Protein AF-A0A6A6YT45-F1 (afdb_monomer)

Solvent-accessible surface area (backbone atoms only — not comparable to full-atom values): 15284 Å² total; per-residue (Å²): 121,72,73,60,53,55,53,49,55,50,45,44,62,63,71,68,43,75,45,81,64,71,63,71,83,41,41,37,43,45,75,46,81,49,96,76,31,24,40,37,32,46,43,57,70,92,58,84,82,77,70,70,53,77,42,84,38,52,68,82,46,31,39,21,36,41,54,77,33,67,92,54,78,64,43,31,21,47,40,43,42,92,48,69,60,51,101,56,33,54,33,16,48,64,24,21,51,47,23,48,54,50,26,56,77,64,72,46,80,64,63,76,51,94,76,15,75,96,41,84,27,42,48,58,23,12,32,16,62,42,21,45,50,31,50,46,40,76,75,52,43,79,45,77,71,41,67,45,85,60,63,67,58,53,49,50,43,55,51,52,55,51,51,58,69,73,55,88,71,60,75,69,59,52,57,51,51,54,48,51,48,52,52,48,52,51,51,50,54,52,47,52,49,42,27,56,46,50,78,64,48,62,96,73,59,67,41,61,40,45,34,41,31,34,44,71,94,48,76,86,52,70,66,58,54,52,48,48,54,42,48,20,66,74,71,67,36,50,70,43,82,42,82,29,47,64,75,76,79,75,79,74,79,77,74,80,79,84,83,79,82,83,86,91,84,134

Secondary structure (DSSP, 8-state):
-HHHHHHHHHHIIIIISPP----GGGEEEEEEEETTEEEEEEEETTSS-----EEEEETT--EEEEE--TTSPPEEEESSSSPPPBTTBPPHHHHHHHHHHHHHHTT--PPP-GGGTTSTTHHHHTSHHHHHHHHHHHHHS--GGGGS--HHHHHHHHHHHHHHHH----HHHHHHHHHHHHHHHHHHHHHHHHHHHHHT--S----EEEEEEE-SSSPPPHHHHHHHHHHHHHHT-EEEEEE-BPPPPP----PPP---------

InterPro domains:
  IPR057517 Single-strand DNA deaminase toxin A-like, C-terminal [PF24120] (76-133)

Foldseek 3Di:
DVVVVVVVVVCCVQPVPQAPPLPCVQWFWDWDDDPQWTWTWTAGPDDDGDDTDTDTHGLQKKKKWKDRHPPDDIAMEIADAPDDDDDRYHHLPVLLVLLVVLCVVLVADADFDPVCPPHTNSRVSRRRLSSVVSVCCVPQFCPPQLQDQPVVLVVQLVVLVVVLVVPPDDPVVNVVSVVSNVVSVVVRVVSVVSNVCVVVPDPCRQLEIEMEMARNVDDDDVSSVVSVVSCCVNRVHHYHYHYRHDDDPDPPPPDDDDPDDDDDDD

Structure (mmCIF, N/CA/C/O backbone):
data_AF-A0A6A6YT45-F1
#
_entry.id   AF-A0A6A6YT45-F1
#
loop_
_atom_site.group_PDB
_atom_site.id
_atom_site.type_symbol
_atom_site.label_atom_id
_atom_site.label_alt_id
_atom_site.label_comp_id
_atom_site.label_asym_id
_atom_site.label_entity_id
_atom_site.label_seq_id
_atom_site.pdbx_PDB_ins_code
_atom_site.Cartn_x
_atom_site.Cartn_y
_atom_site.Cartn_z
_atom_site.occupancy
_atom_site.B_iso_or_equiv
_atom_site.auth_seq_id
_atom_site.auth_comp_id
_atom_site.auth_asym_id
_atom_site.auth_atom_id
_atom_site.pdbx_PDB_model_num
ATOM 1 N N . MET A 1 1 ? -31.295 27.210 -13.083 1.00 41.19 1 MET A N 1
ATOM 2 C CA . MET A 1 1 ? -31.409 25.741 -13.242 1.00 41.19 1 MET A CA 1
ATOM 3 C C . MET A 1 1 ? -30.474 25.174 -14.320 1.00 41.19 1 MET A C 1
ATOM 5 O O . MET A 1 1 ? -29.974 24.079 -14.125 1.00 41.19 1 MET A O 1
ATOM 9 N N . GLU A 1 2 ? -30.141 25.905 -15.395 1.00 33.66 2 GLU A N 1
ATOM 10 C CA . GLU A 1 2 ? -29.207 25.434 -16.450 1.00 33.66 2 GLU A CA 1
ATOM 11 C C . GLU A 1 2 ? -27.715 25.346 -16.057 1.00 33.66 2 GLU A C 1
ATOM 13 O O . GLU A 1 2 ? -26.978 24.549 -16.633 1.00 33.66 2 GLU A O 1
ATOM 18 N N . LEU A 1 3 ? -27.248 26.116 -15.065 1.00 32.16 3 LEU A N 1
ATOM 19 C CA . LEU A 1 3 ? -25.842 26.085 -14.616 1.00 32.16 3 LEU A CA 1
ATOM 20 C C . LEU A 1 3 ? -25.462 24.793 -13.864 1.00 32.16 3 LEU A C 1
ATOM 22 O O . LEU A 1 3 ? -24.305 24.386 -13.903 1.00 32.16 3 LEU A O 1
ATOM 26 N N . ALA A 1 4 ? -26.426 24.117 -13.232 1.00 36.91 4 ALA A N 1
ATOM 27 C CA . ALA A 1 4 ? -26.191 22.844 -12.543 1.00 36.91 4 ALA A CA 1
ATOM 28 C C . ALA A 1 4 ? -26.028 21.670 -13.529 1.00 36.91 4 ALA A C 1
ATOM 30 O O . ALA A 1 4 ? -25.203 20.786 -13.313 1.00 36.91 4 ALA A O 1
ATOM 31 N N . LEU A 1 5 ? -26.751 21.703 -14.655 1.00 38.38 5 LEU A N 1
ATOM 32 C CA . LEU A 1 5 ? -26.730 20.644 -15.671 1.00 38.38 5 LEU A CA 1
ATOM 33 C C . LEU A 1 5 ? -25.445 20.648 -16.517 1.00 38.38 5 LEU A C 1
ATOM 35 O O . LEU A 1 5 ? -24.985 19.582 -16.924 1.00 38.38 5 LEU A O 1
ATOM 39 N N . ARG A 1 6 ? -24.820 21.817 -16.740 1.00 42.53 6 ARG A N 1
ATOM 40 C CA . ARG A 1 6 ? -23.493 21.895 -17.387 1.00 42.53 6 ARG A CA 1
ATOM 41 C C . ARG A 1 6 ? -22.401 21.249 -16.530 1.00 42.53 6 ARG A C 1
ATOM 43 O O . ARG A 1 6 ? -21.596 20.493 -17.061 1.00 42.53 6 ARG A O 1
ATOM 50 N N . ASN A 1 7 ? -22.440 21.458 -15.212 1.00 51.28 7 ASN A N 1
ATOM 51 C CA . ASN A 1 7 ? -21.508 20.819 -14.280 1.00 51.28 7 ASN A CA 1
ATOM 52 C C . ASN A 1 7 ? -21.720 19.307 -14.175 1.00 51.28 7 ASN A C 1
ATOM 54 O O . ASN A 1 7 ? -20.743 18.575 -14.063 1.00 51.28 7 ASN A O 1
ATOM 58 N N . GLU A 1 8 ? -22.960 18.817 -14.236 1.00 46.22 8 GLU A N 1
ATOM 59 C CA . GLU A 1 8 ? -23.215 17.375 -14.189 1.00 46.22 8 GLU A CA 1
ATOM 60 C C . GLU A 1 8 ? -22.775 16.679 -15.485 1.00 46.22 8 GLU A C 1
ATOM 62 O O . GLU A 1 8 ? -22.127 15.638 -15.430 1.00 46.22 8 GLU A O 1
ATOM 67 N N . ALA A 1 9 ? -23.042 17.265 -16.657 1.00 53.00 9 ALA A N 1
ATOM 68 C CA . ALA A 1 9 ? -22.580 16.716 -17.931 1.00 53.00 9 ALA A CA 1
ATOM 69 C C . ALA A 1 9 ? -21.043 16.680 -18.022 1.00 53.00 9 ALA A C 1
ATOM 71 O O . ALA A 1 9 ? -20.483 15.657 -18.424 1.00 53.00 9 ALA A O 1
ATOM 72 N N . ASP A 1 10 ? -20.356 17.741 -17.586 1.00 50.78 10 ASP A N 1
ATOM 73 C CA . ASP A 1 10 ? -18.890 17.780 -17.534 1.00 50.78 10 ASP A CA 1
ATOM 74 C C . ASP A 1 10 ? -18.317 16.862 -16.445 1.00 50.78 10 ASP A C 1
ATOM 76 O O . ASP A 1 10 ? -17.305 16.197 -16.680 1.00 50.78 10 ASP A O 1
ATOM 80 N N . TYR A 1 11 ? -18.981 16.726 -15.292 1.00 45.81 11 TYR A N 1
ATOM 81 C CA . TYR A 1 11 ? -18.613 15.758 -14.255 1.00 45.81 11 TYR A CA 1
ATOM 82 C C . TYR A 1 11 ? -18.722 14.321 -14.776 1.00 45.81 11 TYR A C 1
ATOM 84 O O . TYR A 1 11 ? -17.769 13.548 -14.676 1.00 45.81 11 TYR A O 1
ATOM 92 N N . ARG A 1 12 ? -19.842 13.969 -15.420 1.00 49.19 12 ARG A N 1
ATOM 93 C CA . ARG A 1 12 ? -20.028 12.650 -16.040 1.00 49.19 12 ARG A CA 1
ATOM 94 C C . ARG A 1 12 ? -18.979 12.398 -17.126 1.00 49.19 12 ARG A C 1
ATOM 96 O O . ARG A 1 12 ? -18.379 11.329 -17.164 1.00 49.19 12 ARG A O 1
ATOM 103 N N . LYS A 1 13 ? -18.682 13.393 -17.961 1.00 52.53 13 LYS A N 1
ATOM 104 C CA . LYS A 1 13 ? -17.694 13.285 -19.045 1.00 52.53 13 LYS A CA 1
ATOM 105 C C . LYS A 1 13 ? -16.239 13.222 -18.552 1.00 52.53 13 LYS A C 1
ATOM 107 O O . LYS A 1 13 ? -15.394 12.642 -19.231 1.00 52.53 13 LYS A O 1
ATOM 112 N N . THR A 1 14 ? -15.936 13.775 -17.381 1.00 47.69 14 THR A N 1
ATOM 113 C CA . THR A 1 14 ? -14.568 13.805 -16.830 1.00 47.69 14 THR A CA 1
ATOM 114 C C . THR A 1 14 ? -14.292 12.647 -15.868 1.00 47.69 14 THR A C 1
ATOM 116 O O . THR A 1 14 ? -13.171 12.148 -15.834 1.00 47.69 14 THR A O 1
ATOM 119 N N . PHE A 1 15 ? -15.301 12.196 -15.114 1.00 40.59 15 PHE A N 1
ATOM 120 C CA . PHE A 1 15 ? -15.132 11.228 -14.022 1.00 40.59 15 PHE A CA 1
ATOM 121 C C . PHE A 1 15 ? -15.893 9.905 -14.206 1.00 40.59 15 PHE A C 1
ATOM 123 O O . PHE A 1 15 ? -15.521 8.927 -13.562 1.00 40.59 15 PHE A O 1
ATOM 130 N N . LEU A 1 16 ? -16.926 9.834 -15.064 1.00 43.78 16 LEU A N 1
ATOM 131 C CA . LEU A 1 16 ? -17.614 8.565 -15.378 1.00 43.78 16 LEU A CA 1
ATOM 132 C C . LEU A 1 16 ? -17.124 7.916 -16.671 1.00 43.78 16 LEU A C 1
ATOM 134 O O . LEU A 1 16 ? -17.313 6.716 -16.859 1.00 43.78 16 LEU A O 1
ATOM 138 N N . THR A 1 17 ? -16.479 8.672 -17.559 1.00 39.09 17 THR A N 1
ATOM 139 C CA . THR A 1 17 ? -15.702 8.074 -18.644 1.00 39.09 17 THR A CA 1
ATOM 140 C C . THR A 1 17 ? -14.394 7.574 -18.044 1.00 39.09 17 THR A C 1
ATOM 142 O O . THR A 1 17 ? -13.640 8.399 -17.519 1.00 39.09 17 THR A O 1
ATOM 145 N N . PRO A 1 18 ? -14.091 6.261 -18.098 1.00 42.47 18 PRO A N 1
ATOM 146 C CA . PRO A 1 18 ? -12.798 5.766 -17.659 1.00 42.47 18 PRO A CA 1
ATOM 147 C C . PRO A 1 18 ? -11.722 6.599 -18.355 1.00 42.47 18 PRO A C 1
ATOM 149 O O . PRO A 1 18 ? -11.832 6.806 -19.576 1.00 42.47 18 PRO A O 1
ATOM 152 N N . PRO A 1 19 ? -10.704 7.101 -17.631 1.00 46.81 19 PRO A N 1
ATOM 153 C CA . PRO A 1 19 ? -9.558 7.708 -18.282 1.00 46.81 19 PRO A CA 1
ATOM 154 C C . PRO A 1 19 ? -9.129 6.762 -19.396 1.00 46.81 19 PRO A C 1
ATOM 156 O O . PRO A 1 19 ? -9.114 5.549 -19.174 1.00 46.81 19 PRO A O 1
ATOM 159 N N . LYS A 1 20 ? -8.819 7.274 -20.595 1.00 50.12 20 LYS A N 1
ATOM 160 C CA . LYS A 1 20 ? -8.157 6.445 -21.610 1.00 50.12 20 LYS A CA 1
ATOM 161 C C . LYS A 1 20 ? -6.867 5.956 -20.965 1.00 50.12 20 LYS A C 1
ATOM 163 O O . LYS A 1 20 ? -5.889 6.702 -20.929 1.00 50.12 20 LYS A O 1
ATOM 168 N N . GLU A 1 21 ? -6.918 4.757 -20.383 1.00 52.53 21 GLU A N 1
ATOM 169 C CA . GLU A 1 21 ? -5.811 4.147 -19.671 1.00 52.53 21 GLU A CA 1
ATOM 170 C C . GLU A 1 21 ? -4.683 4.100 -20.691 1.00 52.53 21 GLU A C 1
ATOM 172 O O . GLU A 1 21 ? -4.770 3.448 -21.735 1.00 52.53 21 GLU A O 1
ATOM 177 N N . SER A 1 22 ? -3.648 4.899 -20.451 1.00 57.88 22 SER A N 1
ATOM 178 C CA . SER A 1 22 ? -2.416 4.755 -21.198 1.00 57.88 22 SER A CA 1
ATOM 179 C C . SER A 1 22 ? -1.955 3.331 -20.951 1.00 57.88 22 SER A C 1
ATOM 181 O O . SER A 1 22 ? -1.726 2.986 -19.795 1.00 57.88 22 SER A O 1
ATOM 183 N N . ASP A 1 23 ? -1.868 2.530 -22.014 1.00 69.00 23 ASP A N 1
ATOM 184 C CA . ASP A 1 23 ? -1.457 1.132 -21.928 1.00 69.00 23 ASP A CA 1
ATOM 185 C C . ASP A 1 23 ? -0.180 1.025 -21.072 1.00 69.00 23 ASP A C 1
ATOM 187 O O . ASP A 1 23 ? 0.889 1.467 -21.518 1.00 69.00 23 ASP A O 1
ATOM 191 N N . PRO A 1 24 ? -0.271 0.479 -19.843 1.00 68.56 24 PRO A N 1
ATOM 192 C CA . PRO A 1 24 ? 0.847 0.450 -18.909 1.00 68.56 24 PRO A CA 1
ATOM 193 C C . PRO A 1 24 ? 1.980 -0.446 -19.419 1.00 68.56 24 PRO A C 1
ATOM 195 O O . PRO A 1 24 ? 3.103 -0.386 -18.921 1.00 68.56 24 PRO A O 1
ATOM 198 N N . ARG A 1 25 ? 1.722 -1.248 -20.461 1.00 69.44 25 ARG A N 1
ATOM 199 C CA . ARG A 1 25 ? 2.730 -2.057 -21.145 1.00 69.44 25 ARG A CA 1
ATOM 200 C C . ARG A 1 25 ? 3.668 -1.240 -22.023 1.00 69.44 25 ARG A C 1
ATOM 202 O O . ARG A 1 25 ? 4.774 -1.696 -22.281 1.00 69.44 25 ARG A O 1
ATOM 209 N N . LYS A 1 26 ? 3.265 -0.033 -22.423 1.00 71.69 26 LYS A N 1
ATOM 210 C CA . LYS A 1 26 ? 4.104 0.906 -23.185 1.00 71.69 26 LYS A CA 1
ATOM 211 C C . LYS A 1 26 ? 4.986 1.761 -22.290 1.00 71.69 26 LYS A C 1
ATOM 213 O O . LYS A 1 26 ? 5.673 2.646 -22.792 1.00 71.69 26 LYS A O 1
ATOM 218 N N . LEU A 1 27 ? 4.923 1.560 -20.976 1.00 72.94 27 LEU A N 1
ATOM 219 C CA . LEU A 1 27 ? 5.716 2.310 -20.025 1.00 72.94 27 LEU A CA 1
ATOM 220 C C . LEU A 1 27 ? 6.977 1.533 -19.676 1.00 72.94 27 LEU A C 1
ATOM 222 O O . LEU A 1 27 ? 6.927 0.338 -19.398 1.00 72.94 27 LEU A O 1
ATOM 226 N N . SER A 1 28 ? 8.115 2.218 -19.692 1.00 70.00 28 SER A N 1
ATOM 227 C CA . SER A 1 28 ? 9.393 1.622 -19.314 1.00 70.00 28 SER A CA 1
ATOM 228 C C . SER A 1 28 ? 10.133 2.495 -18.319 1.00 70.00 28 SER A C 1
ATOM 230 O O . SER A 1 28 ? 10.074 3.727 -18.398 1.00 70.00 28 SER A O 1
ATOM 232 N N . PHE A 1 29 ? 10.832 1.835 -17.396 1.00 73.56 29 PHE A N 1
ATOM 233 C CA . PHE A 1 29 ? 11.763 2.491 -16.498 1.00 73.56 29 PHE A CA 1
ATOM 234 C C . PHE A 1 29 ? 13.133 2.581 -17.150 1.00 73.56 29 PHE A C 1
ATOM 236 O O . PHE A 1 29 ? 13.775 1.567 -17.438 1.00 73.56 29 PHE A O 1
ATOM 243 N N . GLN A 1 30 ? 13.598 3.810 -17.340 1.00 72.50 30 GLN A N 1
ATOM 244 C CA . GLN A 1 30 ? 14.983 4.068 -17.699 1.00 72.50 30 GLN A CA 1
ATOM 245 C C . GLN A 1 30 ? 15.743 4.441 -16.436 1.00 72.50 30 GLN A C 1
ATOM 247 O O . GLN A 1 30 ? 15.387 5.404 -15.763 1.00 72.50 30 GLN A O 1
ATOM 252 N N . ARG A 1 31 ? 16.759 3.639 -16.108 1.00 71.06 31 ARG A N 1
ATOM 253 C CA . ARG A 1 31 ? 17.680 3.888 -15.002 1.00 71.06 31 ARG A CA 1
ATOM 254 C C . ARG A 1 31 ? 18.952 4.506 -15.570 1.00 71.06 31 ARG A C 1
ATOM 256 O O . ARG A 1 31 ? 19.736 3.800 -16.200 1.00 71.06 31 ARG A O 1
ATOM 263 N N . ALA A 1 32 ? 19.154 5.799 -15.344 1.00 69.62 32 ALA A N 1
ATOM 264 C CA . ALA A 1 32 ? 20.420 6.461 -15.640 1.00 69.62 32 ALA A CA 1
ATOM 265 C C . ALA A 1 32 ? 21.233 6.568 -14.339 1.00 69.62 32 ALA A C 1
ATOM 267 O O . ALA A 1 32 ? 20.750 7.180 -13.380 1.00 69.62 32 ALA A O 1
ATOM 268 N N . PRO A 1 33 ? 22.420 5.940 -14.249 1.00 64.19 33 PRO A N 1
ATOM 269 C CA . PRO A 1 33 ? 23.283 6.119 -13.093 1.00 64.19 33 PRO A CA 1
ATOM 270 C C . PRO A 1 33 ? 23.812 7.556 -13.082 1.00 64.19 33 PRO A C 1
ATOM 272 O O . PRO A 1 33 ? 24.446 7.987 -14.041 1.00 64.19 33 PRO A O 1
ATOM 275 N N . VAL A 1 34 ? 23.576 8.274 -11.988 1.00 62.78 34 VAL A N 1
ATOM 276 C CA . VAL A 1 34 ? 24.159 9.594 -11.726 1.00 62.78 34 VAL A CA 1
ATOM 277 C C . VAL A 1 34 ? 24.868 9.487 -10.386 1.00 62.78 34 VAL A C 1
ATOM 279 O O . VAL A 1 34 ? 24.214 9.388 -9.350 1.00 62.78 34 VAL A O 1
ATOM 282 N N . GLU A 1 35 ? 26.200 9.412 -10.410 1.00 68.56 35 GLU A N 1
ATOM 283 C CA . GLU A 1 35 ? 27.030 9.237 -9.209 1.00 68.56 35 GLU A CA 1
ATOM 284 C C . GLU A 1 35 ? 26.532 8.080 -8.309 1.00 68.56 35 GLU A C 1
ATOM 286 O O . GLU A 1 35 ? 26.663 6.908 -8.678 1.00 68.56 35 GLU A O 1
ATOM 291 N N . SER A 1 36 ? 25.921 8.403 -7.160 1.00 57.91 36 SER A N 1
ATOM 292 C CA . SER A 1 36 ? 25.376 7.505 -6.130 1.00 57.91 36 SER A CA 1
ATOM 293 C C . SER A 1 36 ? 23.868 7.226 -6.258 1.00 57.91 36 SER A C 1
ATOM 295 O O . SER A 1 36 ? 23.343 6.318 -5.604 1.00 57.91 36 SER A O 1
ATOM 297 N N . THR A 1 37 ? 23.166 7.955 -7.128 1.00 60.94 37 THR A N 1
ATOM 298 C CA . THR A 1 37 ? 21.719 7.842 -7.337 1.00 60.94 37 THR A CA 1
ATOM 299 C C . THR A 1 37 ? 21.388 7.289 -8.724 1.00 60.94 37 THR A C 1
ATOM 301 O O . THR A 1 37 ? 22.233 7.121 -9.605 1.00 60.94 37 THR A O 1
ATOM 304 N N . THR A 1 38 ? 20.141 6.885 -8.900 1.00 61.59 38 THR A N 1
ATOM 305 C CA . THR A 1 38 ? 19.565 6.447 -10.162 1.00 61.59 38 THR A CA 1
ATOM 306 C C . THR A 1 38 ? 18.390 7.346 -10.463 1.00 61.59 38 THR A C 1
ATOM 308 O O . THR A 1 38 ? 17.432 7.377 -9.691 1.00 61.59 38 THR A O 1
ATOM 311 N N . THR A 1 39 ? 18.467 8.037 -11.597 1.00 62.44 39 THR A N 1
ATOM 312 C CA . THR A 1 39 ? 17.318 8.708 -12.191 1.00 62.44 39 THR A CA 1
ATOM 313 C C . THR A 1 39 ? 16.427 7.653 -12.815 1.00 62.44 39 THR A C 1
ATOM 315 O O . THR A 1 39 ? 16.867 6.909 -13.692 1.00 62.44 39 THR A O 1
ATOM 318 N N . ILE A 1 40 ? 15.187 7.583 -12.343 1.00 62.44 40 ILE A N 1
ATOM 319 C CA . ILE A 1 40 ? 14.163 6.700 -12.890 1.00 62.44 40 ILE A CA 1
ATOM 320 C C . ILE A 1 40 ? 13.185 7.550 -13.687 1.00 62.44 40 ILE A C 1
ATOM 322 O O . ILE A 1 40 ? 12.451 8.328 -13.088 1.00 62.44 40 ILE A O 1
ATOM 326 N N . ALA A 1 41 ? 13.183 7.395 -15.011 1.00 61.25 41 ALA A N 1
ATOM 327 C CA . ALA A 1 41 ? 12.213 8.036 -15.892 1.00 61.25 41 ALA A CA 1
ATOM 328 C C . ALA A 1 41 ? 11.147 7.029 -16.332 1.00 61.25 41 ALA A C 1
ATOM 330 O O . ALA A 1 41 ? 11.482 5.963 -16.856 1.00 61.25 41 ALA A O 1
ATOM 331 N N . LEU A 1 42 ? 9.874 7.381 -16.145 1.00 65.19 42 LEU A N 1
ATOM 332 C CA . LEU A 1 42 ? 8.748 6.662 -16.738 1.00 65.19 42 LEU A CA 1
ATOM 333 C C . LEU A 1 42 ? 8.471 7.246 -18.127 1.00 65.19 42 LEU A C 1
ATOM 335 O O . LEU A 1 42 ? 8.099 8.411 -18.246 1.00 65.19 42 LEU A O 1
ATOM 339 N N . THR A 1 43 ? 8.685 6.455 -19.179 1.00 60.78 43 THR A N 1
ATOM 340 C CA . THR A 1 43 ? 8.523 6.907 -20.574 1.00 60.78 43 THR A CA 1
ATOM 341 C C . THR A 1 43 ? 7.499 6.061 -21.309 1.00 60.78 43 THR A C 1
ATOM 343 O O . THR A 1 43 ? 7.482 4.844 -21.137 1.00 60.78 43 THR A O 1
ATOM 346 N N . ARG A 1 44 ? 6.662 6.697 -22.138 1.00 62.91 44 ARG A N 1
ATOM 347 C CA . ARG A 1 44 ? 5.728 6.015 -23.040 1.00 62.91 44 ARG A CA 1
ATOM 348 C C . ARG A 1 44 ? 6.405 5.731 -24.378 1.00 62.91 44 ARG A C 1
ATOM 350 O O . ARG A 1 44 ? 6.865 6.654 -25.043 1.00 62.91 44 ARG A O 1
ATOM 357 N N . GLU A 1 45 ? 6.427 4.471 -24.794 1.00 55.53 45 GLU A N 1
ATOM 358 C CA . GLU A 1 45 ? 6.928 4.072 -26.108 1.00 55.53 45 GLU A CA 1
ATOM 359 C C . GLU A 1 45 ? 5.994 4.568 -27.227 1.00 55.53 45 GLU A C 1
ATOM 361 O O . GLU A 1 45 ? 4.777 4.359 -27.186 1.00 55.53 45 GLU A O 1
ATOM 366 N N . GLY A 1 46 ? 6.571 5.227 -28.239 1.00 50.50 46 GLY A N 1
ATOM 367 C CA . GLY A 1 46 ? 5.902 5.473 -29.522 1.00 50.50 46 GLY A CA 1
ATOM 368 C C . GLY A 1 46 ? 5.104 6.775 -29.693 1.00 50.50 46 GLY A C 1
ATOM 369 O O . GLY A 1 46 ? 4.203 6.803 -30.523 1.00 50.50 46 GLY A O 1
ATOM 370 N N . ALA A 1 47 ? 5.406 7.856 -28.971 1.00 39.78 47 ALA A N 1
ATOM 371 C CA . ALA A 1 47 ? 5.051 9.234 -29.352 1.00 39.78 47 ALA A CA 1
ATOM 372 C C . ALA A 1 47 ? 5.919 10.215 -28.547 1.00 39.78 47 ALA A C 1
ATOM 374 O O . ALA A 1 47 ? 6.372 9.853 -27.463 1.00 39.78 47 ALA A O 1
ATOM 375 N N . ARG A 1 48 ? 6.155 11.434 -29.064 1.00 44.00 48 ARG A N 1
ATOM 376 C CA . ARG A 1 48 ? 6.906 12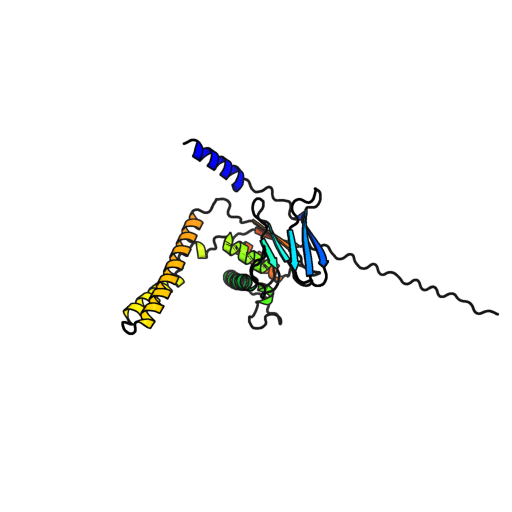.520 -28.391 1.00 44.00 48 ARG A CA 1
ATOM 377 C C . ARG A 1 48 ? 6.645 12.502 -26.882 1.00 44.00 48 ARG A C 1
ATOM 379 O O . ARG A 1 48 ? 5.488 12.565 -26.480 1.00 44.00 48 ARG A O 1
ATOM 386 N N . CYS A 1 49 ? 7.719 12.358 -26.104 1.00 41.25 49 CYS A N 1
ATOM 387 C CA . CYS A 1 49 ? 7.737 12.120 -24.660 1.00 41.25 49 CYS A CA 1
ATOM 388 C C . CYS A 1 49 ? 6.689 12.975 -23.918 1.00 41.25 49 CYS A C 1
ATOM 390 O O . CYS A 1 49 ? 6.919 14.141 -23.608 1.00 41.25 49 CYS A O 1
ATOM 392 N N . LEU A 1 50 ? 5.506 12.411 -23.672 1.00 44.00 50 LEU A N 1
ATOM 393 C CA . LEU A 1 50 ? 4.439 13.068 -22.925 1.00 44.00 50 LEU A CA 1
ATOM 394 C C . LEU A 1 50 ? 4.630 12.696 -21.455 1.00 44.00 50 LEU A C 1
ATOM 396 O O . LEU A 1 50 ? 4.235 11.613 -21.035 1.00 44.00 50 LEU A O 1
ATOM 400 N N . LYS A 1 51 ? 5.261 13.615 -20.716 1.00 53.91 51 LYS A N 1
ATOM 401 C CA . LYS A 1 51 ? 5.480 13.611 -19.260 1.00 53.91 51 LYS A CA 1
ATOM 402 C C . LYS A 1 51 ? 6.414 12.492 -18.763 1.00 53.91 51 LYS A C 1
ATOM 404 O O . LYS A 1 51 ? 5.986 11.391 -18.434 1.00 53.91 51 LYS A O 1
ATOM 409 N N . SER A 1 52 ? 7.708 12.802 -18.662 1.00 61.69 52 SER A N 1
ATOM 410 C CA . SER A 1 52 ? 8.657 12.009 -17.874 1.00 61.69 52 SER A CA 1
ATOM 411 C C . SER A 1 52 ? 8.579 12.435 -16.410 1.00 61.69 52 SER A C 1
ATOM 413 O O . SER A 1 52 ? 8.765 13.613 -16.110 1.00 61.69 52 SER A O 1
ATOM 415 N N . VAL A 1 53 ? 8.335 11.488 -15.506 1.00 67.00 53 VAL A N 1
ATOM 416 C CA . VAL A 1 53 ? 8.529 11.712 -14.066 1.00 67.00 53 VAL A CA 1
ATOM 417 C C . VAL A 1 53 ? 9.886 11.144 -13.689 1.00 67.00 53 VAL A C 1
ATOM 419 O O . VAL A 1 53 ? 10.163 9.990 -14.018 1.00 67.00 53 VAL A O 1
ATOM 422 N N . THR A 1 54 ? 10.713 11.966 -13.048 1.00 70.06 54 THR A N 1
ATOM 423 C CA . THR A 1 54 ? 12.084 11.636 -12.663 1.00 70.06 54 THR A CA 1
ATOM 424 C C . THR A 1 54 ? 12.171 11.496 -11.154 1.00 70.06 54 THR A C 1
ATOM 426 O O . THR A 1 54 ? 11.779 12.401 -10.426 1.00 70.06 54 THR A O 1
ATOM 429 N N . PHE A 1 55 ? 12.740 10.387 -10.697 1.00 74.00 55 PHE A N 1
ATOM 430 C CA . PHE A 1 55 ? 13.004 10.143 -9.281 1.00 74.00 55 PHE A CA 1
ATOM 431 C C . PHE A 1 55 ? 14.491 9.933 -9.047 1.00 74.00 55 PHE A C 1
ATOM 433 O O . PHE A 1 55 ? 15.115 9.209 -9.822 1.00 74.00 55 PHE A O 1
ATOM 440 N N . GLN A 1 56 ? 15.039 10.505 -7.976 1.00 74.50 56 GLN A N 1
ATOM 441 C CA . GLN A 1 56 ? 16.399 10.221 -7.519 1.00 74.50 56 GLN A CA 1
ATOM 442 C C . GLN A 1 56 ? 16.351 9.228 -6.359 1.00 74.50 56 GLN A C 1
ATOM 444 O O . GLN A 1 56 ? 15.851 9.531 -5.280 1.00 74.50 56 GLN A O 1
ATOM 449 N N . VAL A 1 57 ? 16.866 8.019 -6.580 1.00 77.25 57 VAL A N 1
ATOM 450 C CA . VAL A 1 57 ? 16.917 6.962 -5.555 1.00 77.25 57 VAL A CA 1
ATOM 451 C C . VAL A 1 57 ? 18.276 6.280 -5.532 1.00 77.25 57 VAL A C 1
ATOM 453 O O . VAL A 1 57 ? 18.999 6.314 -6.523 1.00 77.25 57 VAL A O 1
ATOM 456 N N . SER A 1 58 ? 18.649 5.626 -4.430 1.00 78.38 58 SER A N 1
ATOM 457 C CA . SER A 1 58 ? 19.867 4.806 -4.427 1.00 78.38 58 SER A CA 1
ATOM 458 C C . SER A 1 58 ? 19.747 3.642 -5.419 1.00 78.38 58 SER A C 1
ATOM 460 O O . SER A 1 58 ? 18.655 3.141 -5.692 1.00 78.38 58 SER A O 1
ATOM 462 N N . ARG A 1 59 ? 20.883 3.195 -5.969 1.00 72.62 59 ARG A N 1
ATOM 463 C CA . ARG A 1 59 ? 20.931 2.200 -7.062 1.00 72.62 59 ARG A CA 1
ATOM 464 C C . ARG A 1 59 ? 20.212 0.885 -6.748 1.00 72.62 59 ARG A C 1
ATOM 466 O O . ARG A 1 59 ? 19.645 0.269 -7.647 1.00 72.62 59 ARG A O 1
ATOM 473 N N . GLU A 1 60 ? 20.222 0.478 -5.486 1.00 79.44 60 GLU A N 1
ATOM 474 C CA . GLU A 1 60 ? 19.669 -0.797 -5.022 1.00 79.44 60 GLU A CA 1
ATOM 475 C C . GLU A 1 60 ? 18.177 -0.730 -4.692 1.00 79.44 60 GLU A C 1
ATOM 477 O O . GLU A 1 60 ? 17.535 -1.769 -4.548 1.00 79.44 60 GLU A O 1
ATOM 482 N N . LYS A 1 61 ? 17.606 0.476 -4.586 1.00 84.19 61 LYS A N 1
ATOM 483 C CA . LYS A 1 61 ? 16.194 0.626 -4.248 1.00 84.19 61 LYS A CA 1
ATOM 484 C C . LYS A 1 61 ? 15.302 0.264 -5.427 1.00 84.19 61 LYS A C 1
ATOM 486 O O . LYS A 1 61 ? 15.563 0.622 -6.584 1.00 84.19 61 LYS A O 1
ATOM 491 N N . ALA A 1 62 ? 14.213 -0.422 -5.108 1.00 88.12 62 ALA A N 1
ATOM 492 C CA . ALA A 1 62 ? 13.080 -0.549 -6.001 1.00 88.12 62 ALA A CA 1
ATOM 493 C C . ALA A 1 62 ? 12.225 0.718 -5.911 1.00 88.12 62 ALA A C 1
ATOM 495 O O . ALA A 1 62 ? 12.081 1.308 -4.837 1.00 88.12 62 ALA A O 1
ATOM 496 N N . VAL A 1 63 ? 11.663 1.128 -7.044 1.00 88.88 63 VAL A N 1
ATOM 497 C CA . VAL A 1 63 ? 10.671 2.206 -7.118 1.00 88.88 63 VAL A CA 1
ATOM 498 C C . VAL A 1 63 ? 9.445 1.670 -7.812 1.00 88.88 63 VAL A C 1
ATOM 500 O O . VAL A 1 63 ? 9.554 0.946 -8.800 1.00 88.88 63 VAL A O 1
ATOM 503 N N . THR A 1 64 ? 8.284 2.027 -7.293 1.00 90.31 64 THR A N 1
ATOM 504 C CA . THR A 1 64 ? 7.002 1.650 -7.873 1.00 90.31 64 THR A CA 1
ATOM 505 C C . THR A 1 64 ? 6.160 2.880 -8.107 1.00 90.31 64 THR A C 1
ATOM 507 O O . THR A 1 64 ? 6.303 3.874 -7.399 1.00 90.31 64 THR A O 1
ATOM 510 N N . ILE A 1 65 ? 5.317 2.822 -9.133 1.00 89.19 65 ILE A N 1
ATOM 511 C CA . ILE A 1 65 ? 4.431 3.916 -9.514 1.00 89.19 65 ILE A CA 1
ATOM 512 C C . ILE A 1 65 ? 3.026 3.370 -9.696 1.00 89.19 65 ILE A C 1
ATOM 514 O O . ILE A 1 65 ? 2.813 2.416 -10.443 1.00 89.19 65 ILE A O 1
ATOM 518 N N . LEU A 1 66 ? 2.070 4.020 -9.049 1.00 87.56 66 LEU A N 1
ATOM 519 C CA . LEU A 1 66 ? 0.652 3.755 -9.168 1.00 87.56 66 LEU A CA 1
ATOM 520 C C . LEU A 1 66 ? 0.076 4.687 -10.226 1.00 87.56 66 LEU A C 1
ATOM 522 O O . LEU A 1 66 ? 0.087 5.914 -10.073 1.00 87.56 66 LEU A O 1
ATOM 526 N N . LEU A 1 67 ? -0.470 4.090 -11.281 1.00 77.94 67 LEU A N 1
ATOM 527 C CA . LEU A 1 67 ? -1.190 4.815 -12.316 1.00 77.94 67 LEU A CA 1
ATOM 528 C C . LEU A 1 67 ? -2.685 4.754 -12.038 1.00 77.94 67 LEU A C 1
ATOM 530 O O . LEU A 1 67 ? -3.267 3.678 -11.933 1.00 77.94 67 LEU A O 1
ATOM 534 N N . ARG A 1 68 ? -3.302 5.931 -11.940 1.00 71.50 68 ARG A N 1
ATOM 535 C CA . ARG A 1 68 ? -4.742 6.093 -11.677 1.00 71.50 68 ARG A CA 1
ATOM 536 C C . ARG A 1 68 ? -5.510 6.634 -12.888 1.00 71.50 68 ARG A C 1
ATOM 538 O O . ARG A 1 68 ? -6.684 6.963 -12.771 1.00 71.50 68 ARG A O 1
ATOM 545 N N . GLY A 1 69 ? -4.835 6.748 -14.035 1.00 64.25 69 GLY A N 1
ATOM 546 C CA . GLY A 1 69 ? -5.339 7.452 -15.214 1.00 64.25 69 GLY A CA 1
ATOM 547 C C . GLY A 1 69 ? -5.330 8.979 -15.047 1.00 64.25 69 GLY A C 1
ATOM 548 O O . GLY A 1 69 ? -5.210 9.505 -13.941 1.00 64.25 69 GLY A O 1
ATOM 549 N N . GLY A 1 70 ? -5.421 9.712 -16.161 1.00 55.62 70 GLY A N 1
ATOM 550 C CA . GLY A 1 70 ? -5.565 11.173 -16.119 1.00 55.62 70 GLY A CA 1
ATOM 551 C C . GLY A 1 70 ? -6.923 11.578 -15.526 1.00 55.62 70 GLY A C 1
ATOM 552 O O . GLY A 1 70 ? -7.894 10.861 -15.758 1.00 55.62 70 GLY A O 1
ATOM 553 N N . PRO A 1 71 ? -7.025 12.695 -14.779 1.00 59.72 71 PRO A N 1
ATOM 554 C CA . PRO A 1 71 ? -6.023 13.748 -14.556 1.00 59.72 71 PRO A CA 1
ATOM 555 C C . PRO A 1 71 ? -5.137 13.541 -13.310 1.00 59.72 71 PRO A C 1
ATOM 557 O O . PRO A 1 71 ? -4.455 14.470 -12.884 1.00 59.72 71 PRO A O 1
ATOM 560 N N . PHE A 1 72 ? -5.154 12.364 -12.684 1.00 67.25 72 PHE A N 1
ATOM 561 C CA . PHE A 1 72 ? -4.474 12.170 -11.406 1.00 67.25 72 PHE A CA 1
ATOM 562 C C . PHE A 1 72 ? -2.958 12.057 -11.573 1.00 67.25 72 PHE A C 1
ATOM 564 O O . PHE A 1 72 ? -2.471 11.266 -12.384 1.00 67.25 72 PHE A O 1
ATOM 571 N N . GLU A 1 73 ? -2.211 12.797 -10.749 1.00 70.88 73 GLU A N 1
ATOM 572 C CA . GLU A 1 73 ? -0.759 12.632 -10.680 1.00 70.88 73 GLU A CA 1
ATOM 573 C C . GLU A 1 73 ? -0.402 11.194 -10.257 1.00 70.88 73 GLU A C 1
ATOM 575 O O . GLU A 1 73 ? -1.093 10.612 -9.397 1.00 70.88 73 GLU A O 1
ATOM 580 N N . PRO A 1 74 ? 0.650 10.604 -10.856 1.00 78.38 74 PRO A N 1
ATOM 581 C CA . PRO A 1 74 ? 1.194 9.333 -10.407 1.00 78.38 74 PRO A CA 1
ATOM 582 C C . PRO A 1 74 ? 1.665 9.432 -8.959 1.00 78.38 74 PRO A C 1
ATOM 584 O O . PRO A 1 74 ? 2.193 10.457 -8.535 1.00 78.38 74 PRO A O 1
ATOM 587 N N . ILE A 1 75 ? 1.503 8.347 -8.211 1.00 86.44 75 ILE A N 1
ATOM 588 C CA . ILE A 1 75 ? 2.019 8.247 -6.842 1.00 86.44 75 ILE A CA 1
ATOM 589 C C . ILE A 1 75 ? 3.130 7.222 -6.845 1.00 86.44 75 ILE A C 1
ATOM 591 O O . ILE A 1 75 ? 2.967 6.150 -7.430 1.00 86.44 75 ILE A O 1
ATOM 595 N N . ALA A 1 76 ? 4.248 7.553 -6.213 1.00 90.56 76 ALA A N 1
ATOM 596 C CA . ALA A 1 76 ? 5.407 6.689 -6.161 1.00 90.56 76 ALA A CA 1
ATOM 597 C C . ALA A 1 76 ? 5.666 6.168 -4.746 1.00 90.56 76 ALA A C 1
ATOM 599 O O . ALA A 1 76 ? 5.384 6.823 -3.743 1.00 90.56 76 ALA A O 1
ATOM 600 N N . ALA A 1 77 ? 6.266 4.987 -4.671 1.00 92.31 77 ALA A N 1
ATOM 601 C CA . ALA A 1 77 ? 6.863 4.455 -3.455 1.00 92.31 77 ALA A CA 1
ATOM 602 C C . ALA A 1 77 ? 8.276 3.959 -3.758 1.00 92.31 77 ALA A C 1
ATOM 604 O O . ALA A 1 77 ? 8.571 3.540 -4.880 1.00 92.31 77 ALA A O 1
ATOM 605 N N . MET A 1 78 ? 9.151 3.990 -2.757 1.00 91.56 78 MET A N 1
ATOM 606 C CA . MET A 1 78 ? 10.484 3.397 -2.840 1.00 91.56 78 MET A CA 1
ATOM 607 C C . MET A 1 78 ? 10.676 2.381 -1.721 1.00 91.56 78 MET A C 1
ATOM 609 O O . MET A 1 78 ? 10.127 2.534 -0.633 1.00 91.56 78 MET A O 1
ATOM 613 N N . SER A 1 79 ? 11.477 1.354 -1.986 1.00 89.69 79 SER A N 1
ATOM 614 C CA . SER A 1 79 ? 11.728 0.294 -1.014 1.00 89.69 79 SER A CA 1
ATOM 615 C C . SER A 1 79 ? 12.504 0.815 0.197 1.00 89.69 79 SER A C 1
ATOM 617 O O . SER A 1 79 ? 13.423 1.637 0.062 1.00 89.69 79 SER A O 1
ATOM 619 N N . GLY A 1 80 ? 12.198 0.250 1.361 1.00 88.62 80 GLY A N 1
ATOM 620 C CA . GLY A 1 80 ? 12.795 0.606 2.644 1.00 88.62 80 GLY A CA 1
ATOM 621 C C . GLY A 1 80 ? 11.872 1.465 3.508 1.00 88.62 80 GLY A C 1
ATOM 622 O O . GLY A 1 80 ? 10.810 1.894 3.075 1.00 88.62 80 GLY A O 1
ATOM 623 N N . ARG A 1 81 ? 12.277 1.676 4.764 1.00 86.06 81 ARG A N 1
ATOM 624 C CA . ARG A 1 81 ? 11.429 2.288 5.806 1.00 86.06 81 ARG A CA 1
ATOM 625 C C . ARG A 1 81 ? 11.858 3.694 6.208 1.00 86.06 81 ARG A C 1
ATOM 627 O O . ARG A 1 81 ? 11.047 4.481 6.659 1.00 86.06 81 ARG A O 1
ATOM 634 N N . SER A 1 82 ? 13.147 3.997 6.095 1.00 83.31 82 SER A N 1
ATOM 635 C CA . SER A 1 82 ? 13.744 5.175 6.737 1.00 83.31 82 SER A CA 1
ATOM 636 C C . SER A 1 82 ? 13.568 6.484 5.963 1.00 83.31 82 SER A C 1
ATOM 638 O O . SER A 1 82 ? 14.180 7.483 6.330 1.00 83.31 82 SER A O 1
ATOM 640 N N . HIS A 1 83 ? 12.799 6.496 4.873 1.00 78.44 83 HIS A N 1
ATOM 641 C CA . HIS A 1 83 ? 12.548 7.705 4.095 1.00 78.44 83 HIS A CA 1
ATOM 642 C C . HIS A 1 83 ? 11.201 8.324 4.475 1.00 78.44 83 HIS A C 1
ATOM 644 O O . HIS A 1 83 ? 10.190 7.634 4.595 1.00 78.44 83 HIS A O 1
ATOM 650 N N . ARG A 1 84 ? 11.201 9.648 4.646 1.00 77.94 84 ARG A N 1
ATOM 651 C CA . ARG A 1 84 ? 9.983 10.442 4.840 1.00 77.94 84 ARG A CA 1
ATOM 652 C C . ARG A 1 84 ? 9.302 10.695 3.496 1.00 77.94 84 ARG A C 1
ATOM 654 O O . ARG A 1 84 ? 9.951 10.619 2.447 1.00 77.94 84 ARG A O 1
ATOM 661 N N . ALA A 1 85 ? 8.013 11.023 3.541 1.00 77.81 85 ALA A N 1
ATOM 662 C CA . ALA A 1 85 ? 7.298 11.498 2.364 1.00 77.81 85 ALA A CA 1
ATOM 663 C C . ALA A 1 85 ? 7.986 12.754 1.802 1.00 77.81 85 ALA A C 1
ATOM 665 O O . ALA A 1 85 ? 8.336 13.659 2.561 1.00 77.81 85 ALA A O 1
ATOM 666 N N . HIS A 1 86 ? 8.213 12.782 0.491 1.00 78.25 86 HIS A N 1
ATOM 667 C CA . HIS A 1 86 ? 8.769 13.933 -0.225 1.00 78.25 86 HIS A CA 1
ATOM 668 C C . HIS A 1 86 ? 8.408 13.849 -1.710 1.00 78.25 86 HIS A C 1
ATOM 670 O O . HIS A 1 86 ? 8.331 12.756 -2.272 1.00 78.25 86 HIS A O 1
ATOM 676 N N . ASP A 1 87 ? 8.191 15.003 -2.340 1.00 71.81 87 ASP A N 1
ATOM 677 C CA . ASP A 1 87 ? 7.775 15.142 -3.738 1.00 71.81 87 ASP A CA 1
ATOM 678 C C . ASP A 1 87 ? 6.538 14.292 -4.084 1.00 71.81 87 ASP A C 1
ATOM 680 O O . ASP A 1 87 ? 5.411 14.639 -3.739 1.00 71.81 87 ASP A O 1
ATOM 684 N N . SER A 1 88 ? 6.748 13.167 -4.772 1.00 74.81 88 SER A N 1
ATOM 685 C CA . SER A 1 88 ? 5.723 12.194 -5.172 1.00 74.81 88 SER A CA 1
ATOM 686 C C . SER A 1 88 ? 5.860 10.847 -4.452 1.00 74.81 88 SER A C 1
ATOM 688 O O . SER A 1 88 ? 5.133 9.908 -4.779 1.00 74.81 88 SER A O 1
ATOM 690 N N . PHE A 1 89 ? 6.801 10.730 -3.509 1.00 85.94 89 PHE A N 1
ATOM 691 C CA . PHE A 1 89 ? 7.029 9.528 -2.719 1.00 85.94 89 PHE A CA 1
ATOM 692 C C . PHE A 1 89 ? 6.223 9.525 -1.430 1.00 85.94 89 PHE A C 1
ATOM 694 O O . PHE A 1 89 ? 6.281 10.459 -0.627 1.00 85.94 89 PHE A O 1
ATOM 701 N N . ILE A 1 90 ? 5.555 8.403 -1.193 1.00 90.06 90 ILE A N 1
ATOM 702 C CA . ILE A 1 90 ? 4.930 8.106 0.091 1.00 90.06 90 ILE A CA 1
ATOM 703 C C . ILE A 1 90 ? 5.985 7.758 1.160 1.00 90.06 90 ILE A C 1
ATOM 705 O O . ILE A 1 90 ? 7.097 7.318 0.849 1.00 90.06 90 ILE A O 1
ATOM 709 N N . SER A 1 91 ? 5.626 7.956 2.431 1.00 91.44 91 SER A N 1
ATOM 710 C CA . SER A 1 91 ? 6.472 7.661 3.598 1.00 91.44 91 SER A CA 1
ATOM 711 C C . SER A 1 91 ? 6.765 6.164 3.760 1.00 91.44 91 SER A C 1
ATOM 713 O O . SER A 1 91 ? 5.854 5.349 3.871 1.00 91.44 91 SER A O 1
ATOM 715 N N . GLY A 1 92 ? 8.040 5.790 3.851 1.00 89.75 92 GLY A N 1
ATOM 716 C CA . GLY A 1 92 ? 8.426 4.393 4.053 1.00 89.75 92 GLY A CA 1
ATOM 717 C C . GLY A 1 92 ? 7.926 3.806 5.355 1.00 89.75 92 GLY A C 1
ATOM 718 O O . GLY A 1 92 ? 7.443 2.677 5.403 1.00 89.75 92 GLY A O 1
ATOM 719 N N . GLU A 1 93 ? 8.071 4.578 6.423 1.00 89.50 93 GLU A N 1
ATOM 720 C CA . GLU A 1 93 ? 7.774 4.148 7.780 1.00 89.50 93 GLU A CA 1
ATOM 721 C C . GLU A 1 93 ? 6.276 3.915 7.969 1.00 89.50 93 GLU A C 1
ATOM 723 O O . GLU A 1 93 ? 5.865 2.819 8.350 1.00 89.50 93 GLU A O 1
ATOM 728 N N . GLU A 1 94 ? 5.478 4.921 7.620 1.00 89.25 94 GLU A N 1
ATOM 729 C CA . GLU A 1 94 ? 4.023 4.907 7.755 1.00 89.25 94 GLU A CA 1
ATOM 730 C C . GLU A 1 94 ? 3.395 3.791 6.916 1.00 89.25 94 GLU A C 1
ATOM 732 O O . GLU A 1 94 ? 2.602 2.992 7.415 1.00 89.25 94 GLU A O 1
ATOM 737 N N . TRP A 1 95 ? 3.788 3.683 5.645 1.00 93.88 95 TRP A N 1
ATOM 738 C CA . TRP A 1 95 ? 3.146 2.744 4.730 1.00 93.88 95 TRP A CA 1
ATOM 739 C C . TRP A 1 95 ? 3.621 1.306 4.914 1.00 93.88 95 TRP A C 1
ATOM 741 O O . TRP A 1 95 ? 2.862 0.380 4.631 1.00 93.88 95 TRP A O 1
ATOM 751 N N . THR A 1 96 ? 4.814 1.096 5.479 1.00 94.44 96 THR A N 1
ATOM 752 C CA . THR A 1 96 ? 5.218 -0.235 5.959 1.00 94.44 96 THR A CA 1
ATOM 753 C C . THR A 1 96 ? 4.342 -0.680 7.129 1.00 94.44 96 THR A C 1
ATOM 755 O O . THR A 1 96 ? 3.939 -1.841 7.186 1.00 94.44 96 THR A O 1
ATOM 758 N N . GLU A 1 97 ? 4.015 0.229 8.053 1.00 88.56 97 GLU A N 1
ATOM 759 C CA . GLU A 1 97 ? 3.134 -0.082 9.181 1.00 88.56 97 GLU A CA 1
ATOM 760 C C . GLU A 1 97 ? 1.734 -0.465 8.708 1.00 88.56 97 GLU A C 1
ATOM 762 O O . GLU A 1 97 ? 1.204 -1.517 9.069 1.00 88.56 97 GLU A O 1
ATOM 767 N N . LYS A 1 98 ? 1.165 0.362 7.829 1.00 88.75 98 LYS A N 1
ATOM 768 C CA . LYS A 1 98 ? -0.145 0.119 7.225 1.00 88.75 98 LYS A CA 1
ATOM 769 C C . LYS A 1 98 ? -0.176 -1.192 6.442 1.00 88.75 98 LYS A C 1
ATOM 771 O O . LYS A 1 98 ? -1.166 -1.916 6.509 1.00 88.75 98 LYS A O 1
ATOM 776 N N . ALA A 1 99 ? 0.902 -1.539 5.741 1.00 93.25 99 ALA A N 1
ATOM 777 C CA . ALA A 1 99 ? 0.993 -2.814 5.043 1.00 93.25 99 ALA A CA 1
ATOM 778 C C . ALA A 1 99 ? 0.994 -4.023 5.990 1.00 93.25 99 ALA A C 1
ATOM 780 O O . ALA A 1 99 ? 0.349 -5.025 5.683 1.00 93.25 99 ALA A O 1
ATOM 781 N N . LEU A 1 100 ? 1.675 -3.939 7.138 1.00 90.50 100 LEU A N 1
ATOM 782 C CA . LEU A 1 100 ? 1.640 -4.997 8.156 1.00 90.50 100 LEU A CA 1
ATOM 783 C C . LEU A 1 100 ? 0.228 -5.179 8.724 1.00 90.50 100 LEU A C 1
ATOM 785 O O . LEU A 1 100 ? -0.245 -6.310 8.811 1.00 90.50 100 LEU A O 1
ATOM 789 N N . GLN A 1 101 ? -0.465 -4.079 9.025 1.00 86.62 101 GLN A N 1
ATOM 790 C CA . GLN A 1 101 ? -1.860 -4.115 9.479 1.00 86.62 101 GLN A CA 1
ATOM 791 C C . GLN A 1 101 ? -2.781 -4.740 8.422 1.00 86.62 101 GLN A C 1
ATOM 793 O O . GLN A 1 101 ? -3.601 -5.600 8.730 1.00 86.62 101 GLN A O 1
ATOM 798 N N . LEU A 1 102 ? -2.635 -4.354 7.150 1.00 85.88 102 LEU A N 1
ATOM 799 C CA . LEU A 1 102 ? -3.416 -4.947 6.060 1.00 85.88 102 LEU A CA 1
ATOM 800 C C . LEU A 1 102 ? -3.134 -6.439 5.890 1.00 85.88 102 LEU A C 1
ATOM 802 O O . LEU A 1 102 ? -4.061 -7.200 5.619 1.00 85.88 102 LEU A O 1
ATOM 806 N N . ALA A 1 103 ? -1.880 -6.863 6.049 1.00 89.81 103 ALA A N 1
ATOM 807 C CA . ALA A 1 103 ? -1.513 -8.270 5.994 1.00 89.81 103 ALA A CA 1
ATOM 808 C C . ALA A 1 103 ? -2.202 -9.077 7.095 1.00 89.81 103 ALA A C 1
ATOM 810 O O . ALA A 1 103 ? -2.764 -10.126 6.794 1.00 89.81 103 ALA A O 1
ATOM 811 N N . GLU A 1 104 ? -2.252 -8.558 8.320 1.00 83.94 104 GLU A N 1
ATOM 812 C CA . GLU A 1 104 ? -3.002 -9.169 9.419 1.00 83.94 104 GLU A CA 1
ATOM 813 C C . GLU A 1 104 ? -4.496 -9.304 9.089 1.00 83.94 104 GLU A C 1
ATOM 815 O O . GLU A 1 104 ? -5.041 -10.404 9.182 1.00 83.94 104 GLU A O 1
ATOM 820 N N . ILE A 1 105 ? -5.126 -8.234 8.587 1.00 79.00 105 ILE A N 1
ATOM 821 C CA . ILE A 1 105 ? -6.550 -8.227 8.207 1.00 79.00 105 ILE A CA 1
ATOM 822 C C . ILE A 1 105 ? -6.870 -9.314 7.171 1.00 79.00 105 ILE A C 1
ATOM 824 O O . ILE A 1 105 ? -7.901 -9.976 7.265 1.00 79.00 105 ILE A O 1
ATOM 828 N N . VAL A 1 106 ? -5.993 -9.529 6.183 1.00 83.06 106 VAL A N 1
ATOM 829 C CA . VAL A 1 106 ? -6.204 -10.550 5.135 1.00 83.06 106 VAL A CA 1
ATOM 830 C C . VAL A 1 106 ? -5.559 -11.904 5.455 1.00 83.06 106 VAL A C 1
ATOM 832 O O . VAL A 1 106 ? -5.420 -12.763 4.573 1.00 83.06 106 VAL A O 1
ATOM 835 N N . GLY A 1 107 ? -5.115 -12.095 6.701 1.00 84.44 107 GLY A N 1
ATOM 836 C CA . GLY A 1 107 ? -4.455 -13.310 7.179 1.00 84.44 107 GLY A CA 1
ATOM 837 C C . GLY A 1 107 ? -3.159 -13.651 6.436 1.00 84.44 107 GLY A C 1
ATOM 838 O O . GLY A 1 107 ? -2.768 -14.820 6.375 1.00 84.44 107 GLY A O 1
ATOM 839 N N . HIS A 1 108 ? -2.523 -12.674 5.787 1.00 93.69 108 HIS A N 1
ATOM 840 C CA . HIS A 1 108 ? -1.243 -12.827 5.108 1.00 93.69 108 HIS A CA 1
ATOM 841 C C . HIS A 1 108 ? -0.091 -12.736 6.109 1.00 93.69 108 HIS A C 1
ATOM 843 O O . HIS A 1 108 ? 0.021 -11.792 6.885 1.00 93.69 108 HIS A O 1
ATOM 849 N N . ILE A 1 109 ? 0.798 -13.723 6.058 1.00 93.00 109 ILE A N 1
ATOM 850 C CA . ILE A 1 109 ? 1.992 -13.772 6.892 1.00 93.00 109 ILE A CA 1
ATOM 851 C C . ILE A 1 109 ? 3.183 -13.534 5.978 1.00 93.00 109 ILE A C 1
ATOM 853 O O . ILE A 1 109 ? 3.561 -14.425 5.220 1.00 93.00 109 ILE A O 1
ATOM 857 N N . PHE A 1 110 ? 3.755 -12.337 6.067 1.00 94.25 110 PHE A N 1
ATOM 858 C CA . PHE A 1 110 ? 5.012 -12.019 5.403 1.00 94.25 110 PHE A CA 1
ATOM 859 C C . PHE A 1 110 ? 6.156 -12.880 5.950 1.00 94.25 110 PHE A C 1
ATOM 861 O O . PHE A 1 110 ? 6.220 -13.184 7.148 1.00 94.25 110 PHE A O 1
ATOM 868 N N . THR A 1 111 ? 7.080 -13.230 5.064 1.00 93.50 111 THR A N 1
ATOM 869 C CA . THR A 1 111 ? 8.272 -14.021 5.375 1.00 93.50 111 THR A CA 1
ATOM 870 C C . THR A 1 111 ? 9.219 -13.223 6.271 1.00 93.50 111 THR A C 1
ATOM 872 O O . THR A 1 111 ? 9.505 -12.056 5.996 1.00 93.50 111 THR A O 1
ATOM 875 N N . ILE A 1 112 ? 9.717 -13.855 7.337 1.00 91.94 112 ILE A N 1
ATOM 876 C CA . ILE A 1 112 ? 10.717 -13.254 8.230 1.00 91.94 112 ILE A CA 1
ATOM 877 C C . ILE A 1 112 ? 12.061 -13.188 7.503 1.00 91.94 112 ILE A C 1
ATOM 879 O O . ILE A 1 112 ? 12.431 -14.107 6.774 1.00 91.94 112 ILE A O 1
ATOM 883 N N . SER A 1 113 ? 12.778 -12.092 7.700 1.00 90.44 113 SER A N 1
ATOM 884 C CA . SER A 1 113 ? 14.064 -11.812 7.073 1.00 90.44 113 SER A CA 1
ATOM 885 C C . SER A 1 113 ? 15.052 -11.293 8.110 1.00 90.44 113 SER A C 1
ATOM 887 O O . SER A 1 113 ? 14.673 -10.537 9.002 1.00 90.44 113 SER A O 1
ATOM 889 N N . ASP A 1 114 ? 16.340 -11.590 7.944 1.00 87.75 114 ASP A N 1
ATOM 890 C CA . ASP A 1 114 ? 17.406 -11.038 8.798 1.00 87.75 114 ASP A CA 1
ATOM 891 C C . ASP A 1 114 ? 17.456 -9.497 8.744 1.00 87.75 114 ASP A C 1
ATOM 893 O O . ASP A 1 114 ? 17.940 -8.823 9.656 1.00 87.75 114 ASP A O 1
ATOM 897 N N . TYR A 1 115 ? 16.891 -8.908 7.686 1.00 84.69 115 TYR A N 1
ATOM 898 C CA . TYR A 1 115 ? 16.775 -7.464 7.501 1.00 84.69 115 TYR A CA 1
ATOM 899 C C . TYR A 1 115 ? 15.591 -6.824 8.245 1.00 84.69 115 TYR A C 1
ATOM 901 O O . TYR A 1 115 ? 15.464 -5.597 8.229 1.00 84.69 115 TYR A O 1
ATOM 909 N N . ASP A 1 116 ? 14.746 -7.607 8.925 1.00 83.25 116 ASP A N 1
ATOM 910 C CA . ASP A 1 116 ? 13.605 -7.111 9.710 1.00 83.25 116 ASP A CA 1
ATOM 911 C C . ASP A 1 116 ? 14.029 -6.234 10.903 1.00 83.25 116 ASP A C 1
ATOM 913 O O . ASP A 1 116 ? 13.220 -5.491 11.477 1.00 83.25 116 ASP A O 1
ATOM 917 N N . ARG A 1 117 ? 15.323 -6.259 11.257 1.00 82.31 117 ARG A N 1
ATOM 918 C CA . ARG A 1 117 ? 15.895 -5.543 12.404 1.00 82.31 117 ARG A CA 1
ATOM 919 C C . ARG A 1 117 ? 15.031 -5.785 13.653 1.00 82.31 117 ARG A C 1
ATOM 921 O O . ARG A 1 117 ? 14.826 -6.920 14.057 1.00 82.31 117 ARG A O 1
ATOM 928 N N . ARG A 1 118 ? 14.513 -4.715 14.270 1.00 81.44 118 ARG A N 1
ATOM 929 C CA . ARG A 1 118 ? 13.716 -4.748 15.510 1.00 81.44 118 ARG A CA 1
ATOM 930 C C . ARG A 1 118 ? 12.221 -5.014 15.292 1.00 81.44 118 ARG A C 1
ATOM 932 O O . ARG A 1 118 ? 11.489 -5.066 16.272 1.00 81.44 118 ARG A O 1
ATOM 939 N N . LYS A 1 119 ? 11.742 -5.120 14.045 1.00 85.75 119 LYS A N 1
ATOM 940 C CA . LYS A 1 119 ? 10.316 -5.323 13.751 1.00 85.75 119 LYS A CA 1
ATOM 941 C C . LYS A 1 119 ? 10.140 -6.492 12.780 1.00 85.75 119 LYS A C 1
ATOM 943 O O . LYS A 1 119 ? 10.370 -6.297 11.583 1.00 85.75 119 LYS A O 1
ATOM 948 N N . PRO A 1 120 ? 9.725 -7.673 13.273 1.00 89.62 120 PRO A N 1
ATOM 949 C CA . PRO A 1 120 ? 9.526 -8.854 12.444 1.00 89.62 120 PRO A CA 1
ATOM 950 C C . PRO A 1 120 ? 8.658 -8.552 11.227 1.00 89.62 120 PRO A C 1
ATOM 952 O O . PRO A 1 120 ? 7.704 -7.777 11.325 1.00 89.62 120 PRO A O 1
ATOM 955 N N . ARG A 1 121 ? 8.980 -9.189 10.099 1.00 91.75 121 ARG A N 1
ATOM 956 C CA . ARG A 1 121 ? 8.247 -9.122 8.828 1.00 91.75 121 ARG A CA 1
ATOM 957 C C . ARG A 1 121 ? 8.276 -7.763 8.118 1.00 91.75 121 ARG A C 1
ATOM 959 O O . ARG A 1 121 ? 7.684 -7.604 7.048 1.00 91.75 121 ARG A O 1
ATOM 966 N N . SER A 1 122 ? 8.945 -6.767 8.697 1.00 91.94 122 SER A N 1
ATOM 967 C CA . SER A 1 122 ? 8.955 -5.406 8.165 1.00 91.94 122 SER A CA 1
ATOM 968 C C . SER A 1 122 ? 9.758 -5.251 6.875 1.00 91.94 122 SER A C 1
ATOM 970 O O . SER A 1 122 ? 9.502 -4.314 6.128 1.00 91.94 122 SER A O 1
ATOM 972 N N . PHE A 1 123 ? 10.687 -6.157 6.575 1.00 92.25 123 PHE A N 1
ATOM 973 C CA . PHE A 1 123 ? 11.463 -6.156 5.342 1.00 92.25 123 PHE A CA 1
ATOM 974 C C . PHE A 1 123 ? 10.550 -6.313 4.125 1.00 92.25 123 PHE A C 1
ATOM 976 O O . PHE A 1 123 ? 10.506 -5.415 3.284 1.00 92.25 123 PHE A O 1
ATOM 983 N N . GLN A 1 124 ? 9.747 -7.380 4.086 1.00 93.00 124 GLN A N 1
ATOM 984 C CA . GLN A 1 124 ? 8.794 -7.636 2.997 1.00 93.00 124 GLN A CA 1
ATOM 985 C C . GLN A 1 124 ? 7.699 -6.566 2.938 1.00 93.00 124 GLN A C 1
ATOM 987 O O . GLN A 1 124 ? 7.340 -6.084 1.862 1.00 93.00 124 GLN A O 1
ATOM 992 N N . ALA A 1 125 ? 7.213 -6.124 4.102 1.00 94.06 125 ALA A N 1
ATOM 993 C CA . ALA A 1 125 ? 6.239 -5.039 4.175 1.00 94.06 125 ALA A CA 1
ATOM 994 C C . ALA A 1 125 ? 6.798 -3.695 3.667 1.00 94.06 125 ALA A C 1
ATOM 996 O O . ALA A 1 125 ? 6.047 -2.849 3.190 1.00 94.06 125 ALA A O 1
ATOM 997 N N . SER A 1 126 ? 8.119 -3.509 3.725 1.00 94.19 126 SER A N 1
ATOM 998 C CA . SER A 1 126 ? 8.797 -2.308 3.234 1.00 94.19 126 SER A CA 1
ATOM 999 C C . SER A 1 126 ? 9.148 -2.349 1.750 1.00 94.19 126 SER A C 1
ATOM 1001 O O . SER A 1 126 ? 9.770 -1.410 1.244 1.00 94.19 126 SER A O 1
ATOM 1003 N N . HIS A 1 127 ? 8.770 -3.401 1.029 1.00 94.19 127 HIS A N 1
ATOM 1004 C CA . HIS A 1 127 ? 8.860 -3.389 -0.422 1.00 94.19 127 HIS A CA 1
ATOM 1005 C C . HIS A 1 127 ? 7.976 -2.277 -0.998 1.00 94.19 127 HIS A C 1
ATOM 1007 O O . HIS A 1 127 ? 6.906 -1.967 -0.471 1.00 94.19 127 HIS A O 1
ATOM 1013 N N . ALA A 1 128 ? 8.458 -1.632 -2.060 1.00 93.50 128 ALA A N 1
ATOM 1014 C CA . ALA A 1 128 ? 7.816 -0.446 -2.617 1.00 93.50 128 ALA A CA 1
ATOM 1015 C C . ALA A 1 128 ? 6.379 -0.752 -3.074 1.00 93.50 128 ALA A C 1
ATOM 1017 O O . ALA A 1 128 ? 5.474 0.043 -2.841 1.00 93.50 128 ALA A O 1
ATOM 1018 N N . GLU A 1 129 ? 6.171 -1.927 -3.673 1.00 94.38 129 GLU A N 1
ATOM 1019 C CA . GLU A 1 129 ? 4.877 -2.422 -4.139 1.00 94.38 129 GLU A CA 1
ATOM 1020 C C . GLU A 1 129 ? 3.907 -2.495 -2.964 1.00 94.38 129 GLU A C 1
ATOM 1022 O O . GLU A 1 129 ? 2.810 -1.949 -3.017 1.00 94.38 129 GLU A O 1
ATOM 1027 N N . THR A 1 130 ? 4.352 -3.136 -1.884 1.00 95.25 130 THR A N 1
ATOM 1028 C CA . THR A 1 130 ? 3.577 -3.390 -0.673 1.00 95.25 130 THR A CA 1
ATOM 1029 C C . THR A 1 130 ? 3.109 -2.092 -0.016 1.00 95.25 130 THR A C 1
ATOM 1031 O O . THR A 1 130 ? 1.925 -1.951 0.294 1.00 95.25 130 THR A O 1
ATOM 1034 N N . GLN A 1 131 ? 4.004 -1.112 0.116 1.00 95.38 131 GLN A N 1
ATOM 1035 C CA . GLN A 1 131 ? 3.665 0.211 0.645 1.00 95.38 131 GLN A CA 1
ATOM 1036 C C . GLN A 1 131 ? 2.642 0.939 -0.235 1.00 95.38 131 GLN A C 1
ATOM 1038 O O . GLN A 1 131 ? 1.688 1.529 0.268 1.00 95.38 131 GLN A O 1
ATOM 1043 N N . LEU A 1 132 ? 2.815 0.889 -1.558 1.00 92.94 132 LEU A N 1
ATOM 1044 C CA . LEU A 1 132 ? 1.944 1.604 -2.487 1.00 92.94 132 LEU A CA 1
ATOM 1045 C C . LEU A 1 132 ? 0.552 0.974 -2.591 1.00 92.94 132 LEU A C 1
ATOM 1047 O O . LEU A 1 132 ? -0.438 1.683 -2.764 1.00 92.94 132 LEU A O 1
ATOM 1051 N N . ILE A 1 133 ? 0.463 -0.347 -2.438 1.00 92.38 133 ILE A N 1
ATOM 1052 C CA . ILE A 1 133 ? -0.809 -1.057 -2.290 1.00 92.38 133 ILE A CA 1
ATOM 1053 C C . ILE A 1 133 ? -1.511 -0.632 -1.002 1.00 92.38 133 ILE A C 1
ATOM 1055 O O . ILE A 1 133 ? -2.714 -0.378 -1.027 1.00 92.38 133 ILE A O 1
ATOM 1059 N N . ALA A 1 134 ? -0.776 -0.528 0.108 1.00 92.12 134 ALA A N 1
ATOM 1060 C CA . ALA A 1 134 ? -1.349 -0.066 1.365 1.00 92.12 134 ALA A CA 1
ATOM 1061 C C . ALA A 1 134 ? -1.904 1.357 1.236 1.00 92.12 134 ALA A C 1
ATOM 1063 O O . ALA A 1 134 ? -3.048 1.595 1.617 1.00 92.12 134 ALA A O 1
ATOM 1064 N N . TRP A 1 135 ? -1.141 2.255 0.602 1.00 91.25 135 TRP A N 1
ATOM 1065 C CA . TRP A 1 135 ? -1.595 3.603 0.254 1.00 91.25 135 TRP A CA 1
ATOM 1066 C C . TRP A 1 135 ? -2.869 3.573 -0.590 1.00 91.25 135 TRP A C 1
ATOM 1068 O O . TRP A 1 135 ? -3.849 4.244 -0.273 1.00 91.25 135 TRP A O 1
ATOM 1078 N N . TYR A 1 136 ? -2.876 2.759 -1.648 1.00 88.25 136 TYR A N 1
ATOM 1079 C CA . TYR A 1 136 ? -4.016 2.639 -2.549 1.00 88.25 136 TYR A CA 1
ATOM 1080 C C . TYR A 1 136 ? -5.281 2.206 -1.818 1.00 88.25 136 TYR A C 1
ATOM 1082 O O . TYR A 1 136 ? -6.331 2.815 -1.993 1.00 88.25 136 TYR A O 1
ATOM 1090 N N . ILE A 1 137 ? -5.175 1.165 -0.998 1.00 85.06 137 ILE A N 1
ATOM 1091 C CA . ILE A 1 137 ? -6.308 0.618 -0.268 1.00 85.06 137 ILE A CA 1
ATOM 1092 C C . ILE A 1 137 ? -6.832 1.643 0.737 1.00 85.06 137 ILE A C 1
ATOM 1094 O O . ILE A 1 137 ? -8.011 1.963 0.679 1.00 85.06 137 ILE A O 1
ATOM 1098 N N . ASP A 1 138 ? -5.962 2.219 1.567 1.00 82.75 138 ASP A N 1
ATOM 1099 C CA . ASP A 1 138 ? -6.333 3.198 2.600 1.00 82.75 138 ASP A CA 1
ATOM 1100 C C . ASP A 1 138 ? -6.997 4.460 2.008 1.00 82.75 138 ASP A C 1
ATOM 1102 O O . ASP A 1 138 ? -7.881 5.040 2.625 1.00 82.75 138 ASP A O 1
ATOM 1106 N N . HIS A 1 139 ? -6.635 4.857 0.780 1.00 77.62 139 HIS A N 1
ATOM 1107 C CA . HIS A 1 139 ? -7.152 6.077 0.145 1.00 77.62 139 HIS A CA 1
ATOM 1108 C C . HIS A 1 139 ? -8.258 5.859 -0.900 1.00 77.62 139 HIS A C 1
ATOM 1110 O O . HIS A 1 139 ? -8.837 6.839 -1.382 1.00 77.62 139 HIS A O 1
ATOM 1116 N N . ARG A 1 140 ? -8.500 4.628 -1.369 1.00 71.06 140 ARG A N 1
ATOM 1117 C CA . ARG A 1 140 ? -9.390 4.373 -2.527 1.00 71.06 140 ARG A CA 1
ATOM 1118 C C . ARG A 1 140 ? -10.329 3.192 -2.365 1.00 71.06 140 ARG A C 1
ATOM 1120 O O . ARG A 1 140 ? -11.338 3.152 -3.068 1.00 71.06 140 ARG A O 1
ATOM 1127 N N . ALA A 1 141 ? -10.027 2.251 -1.481 1.00 62.97 141 ALA A N 1
ATOM 1128 C CA . ALA A 1 141 ? -10.959 1.198 -1.134 1.00 62.97 141 ALA A CA 1
ATOM 1129 C C . ALA A 1 141 ? -11.577 1.569 0.211 1.00 62.97 141 ALA A C 1
ATOM 1131 O O . ALA A 1 141 ? -10.870 1.603 1.207 1.00 62.97 141 ALA A O 1
ATOM 1132 N N . PHE A 1 142 ? -12.891 1.806 0.257 1.00 62.00 142 PHE A N 1
ATOM 1133 C CA . PHE A 1 142 ? -13.593 1.729 1.537 1.00 62.00 142 PHE A CA 1
ATOM 1134 C C . PHE A 1 142 ? -13.398 0.313 2.061 1.00 62.00 142 PHE A C 1
ATOM 1136 O O . PHE A 1 142 ? -14.021 -0.631 1.543 1.00 62.00 142 PHE A O 1
ATOM 1143 N N . LEU A 1 143 ? -12.491 0.162 3.022 1.00 58.47 143 LEU A N 1
ATOM 1144 C CA . LEU A 1 143 ? -12.222 -1.107 3.661 1.00 58.47 143 LEU A CA 1
ATOM 1145 C C . LEU A 1 143 ? -13.492 -1.563 4.377 1.00 58.47 143 LEU A C 1
ATOM 1147 O O . LEU A 1 143 ? -14.317 -0.734 4.754 1.00 58.47 143 LEU A O 1
ATOM 1151 N N . PRO A 1 144 ? -13.669 -2.870 4.617 1.00 60.56 144 PRO A N 1
ATOM 1152 C CA . PRO A 1 144 ? -14.797 -3.360 5.400 1.00 60.56 144 PRO A CA 1
ATOM 1153 C C . PRO A 1 144 ? -14.945 -2.636 6.745 1.00 60.56 144 PRO A C 1
ATOM 1155 O O . PRO A 1 144 ? -16.065 -2.336 7.141 1.00 60.56 144 PRO A O 1
ATOM 1158 N N . ARG A 1 145 ? -13.824 -2.276 7.393 1.00 58.62 145 ARG A N 1
ATOM 1159 C CA . ARG A 1 145 ? -13.814 -1.497 8.641 1.00 58.62 145 ARG A CA 1
ATOM 1160 C C . ARG A 1 145 ? -14.355 -0.072 8.483 1.00 58.62 145 ARG A C 1
ATOM 1162 O O . ARG A 1 145 ? -14.958 0.437 9.410 1.00 58.62 145 ARG A O 1
ATOM 1169 N N . ASP A 1 146 ? -14.201 0.540 7.310 1.00 59.25 146 ASP A N 1
ATOM 1170 C CA . ASP A 1 146 ? -14.670 1.906 7.031 1.00 59.25 146 ASP A CA 1
ATOM 1171 C C . ASP A 1 146 ? -16.179 1.939 6.727 1.00 59.25 146 ASP A C 1
ATOM 1173 O O . ASP A 1 146 ? -16.740 3.002 6.489 1.00 59.25 146 ASP A O 1
ATOM 1177 N N . ARG A 1 147 ? -16.831 0.767 6.685 1.00 67.62 147 ARG A N 1
ATOM 1178 C CA . ARG A 1 147 ? -18.269 0.594 6.417 1.00 67.62 147 ARG A CA 1
ATOM 1179 C C . ARG A 1 147 ? -19.063 0.189 7.651 1.00 67.62 147 ARG A C 1
ATOM 1181 O O . ARG A 1 147 ? -20.281 0.066 7.574 1.00 67.62 147 ARG A O 1
ATOM 1188 N N . VAL A 1 148 ? -18.382 -0.091 8.758 1.00 73.31 148 VAL A N 1
ATOM 1189 C CA . VAL A 1 148 ? -19.006 -0.524 10.007 1.00 73.31 148 VAL A CA 1
ATOM 1190 C C . VAL A 1 148 ? -18.574 0.406 11.136 1.00 73.31 148 VAL A C 1
ATOM 1192 O O . VAL A 1 148 ? -17.455 0.922 11.096 1.00 73.31 148 VAL A O 1
ATOM 1195 N N . PRO A 1 149 ? -19.430 0.646 12.140 1.00 77.31 149 PRO A N 1
ATOM 1196 C CA . PRO A 1 149 ? -19.041 1.400 13.326 1.00 77.31 149 PRO A CA 1
ATOM 1197 C C . PRO A 1 149 ? -17.790 0.804 13.986 1.00 77.31 149 PRO A C 1
ATOM 1199 O O . PRO A 1 149 ? -17.681 -0.417 14.122 1.00 77.31 149 PRO A O 1
ATOM 1202 N N . ASP A 1 150 ? -16.849 1.660 14.389 1.00 78.06 150 ASP A N 1
ATOM 1203 C CA . ASP A 1 150 ? -15.657 1.242 15.128 1.00 78.06 150 ASP A CA 1
ATOM 1204 C C . ASP A 1 150 ? -16.017 1.040 16.605 1.00 78.06 150 ASP A C 1
ATOM 1206 O O . ASP A 1 150 ? -15.930 1.949 17.432 1.00 78.06 150 ASP A O 1
ATOM 1210 N N . THR A 1 151 ? -16.436 -0.183 16.928 1.00 80.69 151 THR A N 1
ATOM 1211 C CA . THR A 1 151 ? -16.818 -0.562 18.291 1.00 80.69 151 THR A CA 1
ATOM 1212 C C . THR A 1 151 ? -15.658 -0.445 19.278 1.00 80.69 151 THR A C 1
ATOM 1214 O O . THR A 1 151 ? -15.891 -0.216 20.459 1.00 80.69 151 THR A O 1
ATOM 1217 N N . GLU A 1 152 ? -14.406 -0.595 18.829 1.00 80.56 152 GLU A N 1
ATOM 1218 C CA . GLU A 1 152 ? -13.240 -0.452 19.709 1.00 80.56 152 GLU A CA 1
ATOM 1219 C C . GLU A 1 152 ? -13.041 1.016 20.102 1.00 80.56 152 GLU A C 1
ATOM 1221 O O . GLU A 1 152 ? -12.772 1.322 21.266 1.00 80.56 152 GLU A O 1
ATOM 1226 N N . LEU A 1 153 ? -13.211 1.930 19.146 1.00 78.62 153 LEU A N 1
ATOM 1227 C CA . LEU A 1 153 ? -13.180 3.366 19.395 1.00 78.62 153 LEU A CA 1
ATOM 1228 C C . LEU A 1 153 ? -14.333 3.809 20.304 1.00 78.62 153 LEU A C 1
ATOM 1230 O O . LEU A 1 153 ? -14.099 4.562 21.250 1.00 78.62 153 LEU A O 1
ATOM 1234 N N . ASP A 1 154 ? -15.543 3.292 20.075 1.00 77.69 154 ASP A N 1
ATOM 1235 C CA . ASP A 1 154 ? -16.697 3.545 20.946 1.00 77.69 154 ASP A CA 1
ATOM 1236 C C . ASP A 1 154 ? -16.413 3.063 22.385 1.00 77.69 154 ASP A C 1
ATOM 1238 O O . ASP A 1 154 ? -16.603 3.814 23.344 1.00 77.69 154 ASP A O 1
ATOM 1242 N N . CYS A 1 155 ? -15.841 1.864 22.554 1.00 80.31 155 CYS A N 1
ATOM 1243 C CA . CYS A 1 155 ? -15.430 1.361 23.867 1.00 80.31 155 CYS A CA 1
ATOM 1244 C C . CYS A 1 155 ? -14.344 2.225 24.531 1.00 80.31 155 CYS A C 1
ATOM 1246 O O . CYS A 1 155 ? -14.386 2.422 25.748 1.00 80.31 155 CYS A O 1
ATOM 1248 N N . LYS A 1 156 ? -13.373 2.753 23.768 1.00 83.38 156 LYS A N 1
ATOM 1249 C CA . LYS A 1 156 ? -12.339 3.664 24.297 1.00 83.38 156 LYS A CA 1
ATOM 1250 C C . LYS A 1 156 ? -12.946 4.969 24.799 1.00 83.38 156 LYS A C 1
ATOM 1252 O O . LYS A 1 156 ? -12.559 5.425 25.875 1.00 83.38 156 LYS A O 1
ATOM 1257 N N . ILE A 1 157 ? -13.909 5.539 24.074 1.00 82.88 157 ILE A N 1
ATOM 1258 C CA . ILE A 1 157 ? -14.631 6.747 24.496 1.00 82.88 157 ILE A CA 1
ATOM 1259 C C . ILE A 1 157 ? -15.382 6.473 25.797 1.00 82.88 157 ILE A C 1
ATOM 1261 O O . ILE A 1 157 ? -15.127 7.147 26.792 1.00 82.88 157 ILE A O 1
ATOM 1265 N N . GLU A 1 158 ? -16.215 5.430 25.836 1.00 84.75 158 GLU A N 1
ATOM 1266 C CA . GLU A 1 158 ? -16.997 5.092 27.031 1.00 84.75 158 GLU A CA 1
ATOM 1267 C C . GLU A 1 158 ? -16.116 4.792 28.250 1.00 84.75 158 GLU A C 1
ATOM 1269 O O . GLU A 1 158 ? -16.441 5.167 29.377 1.00 84.75 158 GLU A O 1
ATOM 1274 N N . PHE A 1 159 ? -14.995 4.095 28.048 1.00 84.94 159 PHE A N 1
ATOM 1275 C CA . PHE A 1 159 ?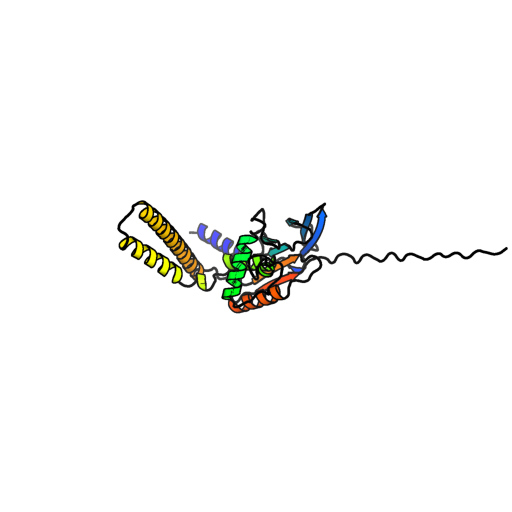 -14.037 3.817 29.114 1.00 84.94 159 PHE A CA 1
ATOM 1276 C C . PHE A 1 159 ? -13.422 5.098 29.680 1.00 84.94 159 PHE A C 1
ATOM 1278 O O . PHE A 1 159 ? -13.368 5.267 30.899 1.00 84.94 159 PHE A O 1
ATOM 1285 N N . THR A 1 160 ? -13.010 6.008 28.799 1.00 80.94 160 THR A N 1
ATOM 1286 C CA . THR A 1 160 ? -12.398 7.293 29.160 1.00 80.94 160 THR A CA 1
ATOM 1287 C C . THR A 1 160 ? -13.408 8.196 29.880 1.00 80.94 160 THR A C 1
ATOM 1289 O O . THR A 1 160 ? -13.086 8.791 30.908 1.00 80.94 160 THR A O 1
ATOM 1292 N N . GLU A 1 161 ? -14.659 8.232 29.415 1.00 81.25 161 GLU A N 1
ATOM 1293 C CA . GLU A 1 161 ? -15.755 8.974 30.050 1.00 81.25 161 GLU A CA 1
ATOM 1294 C C . GLU A 1 161 ? -16.120 8.430 31.436 1.00 81.25 161 GLU A C 1
ATOM 1296 O O . GLU A 1 161 ? -16.349 9.204 32.366 1.00 81.25 161 GLU A O 1
ATOM 1301 N N . ARG A 1 162 ? -16.164 7.102 31.600 1.00 83.06 162 ARG A N 1
ATOM 1302 C CA . ARG A 1 162 ? -16.448 6.462 32.893 1.00 83.06 162 ARG A CA 1
ATOM 1303 C C . ARG A 1 162 ? -15.343 6.753 33.899 1.00 83.06 162 ARG A C 1
ATOM 1305 O O . ARG A 1 162 ? -15.626 7.196 35.005 1.00 83.06 162 ARG A O 1
ATOM 1312 N N . LYS A 1 163 ? -14.085 6.617 33.474 1.00 79.00 163 LYS A N 1
ATOM 1313 C CA . LYS A 1 163 ? -12.932 6.949 34.311 1.00 79.00 163 LYS A CA 1
ATOM 1314 C C . LYS A 1 163 ? -12.919 8.425 34.724 1.00 79.00 163 LYS A C 1
ATOM 1316 O O . LYS A 1 163 ? -12.611 8.728 35.870 1.00 79.00 163 LYS A O 1
ATOM 1321 N N . SER A 1 164 ? -13.343 9.329 33.838 1.00 72.00 164 SER A N 1
ATOM 1322 C CA . SER A 1 164 ? -13.504 10.749 34.172 1.00 72.00 164 SER A CA 1
ATOM 1323 C C . SER A 1 164 ? -14.600 11.028 35.210 1.00 72.00 164 SER A C 1
ATOM 1325 O O . SER A 1 164 ? -14.541 12.078 35.846 1.00 72.00 164 SER A O 1
ATOM 1327 N N . LYS A 1 165 ? -15.614 10.164 35.351 1.00 69.81 165 LYS A N 1
ATOM 1328 C CA . LYS A 1 165 ? -16.666 10.311 36.373 1.00 69.81 165 LYS A CA 1
ATOM 1329 C C . LYS A 1 165 ? -16.233 9.774 37.733 1.00 69.81 165 LYS A C 1
ATOM 1331 O O . LYS A 1 165 ? -16.659 10.318 38.744 1.00 69.81 165 LYS A O 1
ATOM 1336 N N . ASP A 1 166 ? -15.398 8.739 37.738 1.00 69.44 166 ASP A N 1
ATOM 1337 C CA . ASP A 1 166 ? -14.939 8.083 38.964 1.00 69.44 166 ASP A CA 1
ATOM 1338 C C . ASP A 1 166 ? -13.710 8.790 39.588 1.00 69.44 166 ASP A C 1
ATOM 1340 O O . ASP A 1 166 ? -13.514 8.728 40.800 1.00 69.44 166 ASP A O 1
ATOM 1344 N N . GLU A 1 167 ? -12.892 9.498 38.793 1.00 64.44 167 GLU A N 1
ATOM 1345 C CA . GLU A 1 167 ? -11.724 10.274 39.255 1.00 64.44 167 GLU A CA 1
ATOM 1346 C C . GLU A 1 167 ? -12.046 11.784 39.385 1.00 64.44 167 GLU A C 1
ATOM 1348 O O . GLU A 1 167 ? -11.614 12.607 38.577 1.00 64.44 167 GLU A O 1
ATOM 1353 N N . GLU A 1 168 ? -12.785 12.177 40.431 1.00 59.62 168 GLU A N 1
ATOM 1354 C CA . GLU A 1 168 ? -13.118 13.586 40.751 1.00 59.62 168 GLU A CA 1
ATOM 1355 C C . GLU A 1 168 ? -11.940 14.386 41.369 1.00 59.62 168 GLU A C 1
ATOM 1357 O O . GLU A 1 168 ? -12.108 15.503 41.854 1.00 59.62 168 GLU A O 1
ATOM 1362 N N . GLU A 1 169 ? -10.704 13.873 41.341 1.00 64.38 169 GLU A N 1
ATOM 1363 C CA . GLU A 1 169 ? -9.571 14.507 42.029 1.00 64.38 169 GLU A CA 1
ATOM 1364 C C . GLU A 1 169 ? -8.312 14.660 41.151 1.00 64.38 169 GLU A C 1
ATOM 1366 O O . GLU A 1 169 ? -7.784 13.705 40.590 1.00 64.38 169 GLU A O 1
ATOM 1371 N N . ARG A 1 170 ? -7.784 15.900 41.135 1.00 60.16 170 ARG A N 1
ATOM 1372 C CA . ARG A 1 170 ? -6.588 16.456 40.446 1.00 60.16 170 ARG A CA 1
ATOM 1373 C C . ARG A 1 170 ? -6.808 17.002 39.027 1.00 60.16 170 ARG A C 1
ATOM 1375 O O . ARG A 1 170 ? -6.836 16.295 38.025 1.00 60.16 170 ARG A O 1
ATOM 1382 N N . GLY A 1 171 ? -6.827 18.336 38.937 1.00 66.25 171 GLY A N 1
ATOM 1383 C CA . GLY A 1 171 ? -7.095 19.092 37.707 1.00 66.25 171 GLY A CA 1
ATOM 1384 C C . GLY A 1 171 ? -6.145 18.855 36.523 1.00 66.25 171 GLY A C 1
ATOM 1385 O O . GLY A 1 171 ? -6.539 19.123 35.392 1.00 66.25 171 GLY A O 1
ATOM 1386 N N . GLU A 1 172 ? -4.928 18.339 36.725 1.00 67.00 172 GLU A N 1
ATOM 1387 C CA . GLU A 1 172 ? -4.032 17.975 35.611 1.00 67.00 172 GLU A CA 1
ATOM 1388 C C . GLU A 1 172 ? -4.441 16.666 34.928 1.00 67.00 172 GLU A C 1
ATOM 1390 O O . GLU A 1 172 ? -4.408 16.595 33.699 1.00 67.00 172 GLU A O 1
ATOM 1395 N N . ALA A 1 173 ? -4.897 15.670 35.697 1.00 66.94 173 ALA A N 1
ATOM 1396 C CA . ALA A 1 173 ? -5.438 14.432 35.143 1.00 66.94 173 ALA A CA 1
ATOM 1397 C C . ALA A 1 173 ? -6.691 14.743 34.318 1.00 66.94 173 ALA A C 1
ATOM 1399 O O . ALA A 1 173 ? -6.771 14.359 33.155 1.00 66.94 173 ALA A O 1
ATOM 1400 N N . ARG A 1 174 ? -7.605 15.562 34.860 1.00 71.56 174 ARG A N 1
ATOM 1401 C CA . ARG A 1 174 ? -8.820 16.017 34.160 1.00 71.56 174 ARG A CA 1
ATOM 1402 C C . ARG A 1 174 ? -8.531 16.628 32.783 1.00 71.56 174 ARG A C 1
ATOM 1404 O O . ARG A 1 174 ? -9.178 16.266 31.808 1.00 71.56 174 ARG A O 1
ATOM 1411 N N . ARG A 1 175 ? -7.519 17.498 32.675 1.00 74.75 175 ARG A N 1
ATOM 1412 C CA . ARG A 1 175 ? -7.128 18.119 31.392 1.00 74.75 175 ARG A CA 1
ATOM 1413 C C . ARG A 1 175 ? -6.563 17.121 30.378 1.00 74.75 175 ARG A C 1
ATOM 1415 O O . ARG A 1 175 ? -6.653 17.374 29.180 1.00 74.75 175 ARG A O 1
ATOM 1422 N N . LEU A 1 176 ? -5.925 16.041 30.829 1.00 75.62 176 LEU A N 1
ATOM 1423 C CA . LEU A 1 176 ? -5.440 14.975 29.947 1.00 75.62 176 LEU A CA 1
ATOM 1424 C C . LEU A 1 176 ? -6.610 14.115 29.448 1.00 75.62 176 LEU A C 1
ATOM 1426 O O . LEU A 1 176 ? -6.726 13.916 28.244 1.00 75.62 176 LEU A O 1
ATOM 1430 N N . TRP A 1 177 ? -7.531 13.729 30.336 1.00 76.62 177 TRP A N 1
ATOM 1431 C CA . TRP A 1 177 ? -8.760 13.008 29.976 1.00 76.62 177 TRP A CA 1
ATOM 1432 C C . TRP A 1 177 ? -9.614 13.783 28.964 1.00 76.62 177 TRP A C 1
ATOM 1434 O O . TRP A 1 177 ? -10.055 13.222 27.967 1.00 76.62 177 TRP A O 1
ATOM 1444 N N . GLU A 1 178 ? -9.804 15.090 29.171 1.00 77.94 178 GLU A N 1
ATOM 1445 C CA . GLU A 1 178 ? -10.549 15.956 28.244 1.00 77.94 178 GLU A CA 1
ATOM 1446 C C . GLU A 1 178 ? -9.907 16.008 26.847 1.00 77.94 178 GLU A C 1
ATOM 1448 O O . GLU A 1 178 ? -10.614 16.029 25.836 1.00 77.94 178 GLU A O 1
ATOM 1453 N N . LYS A 1 179 ? -8.569 15.984 26.769 1.00 78.69 179 LYS A N 1
ATOM 1454 C CA . LYS A 1 179 ? -7.849 15.906 25.490 1.00 78.69 179 LYS A CA 1
ATOM 1455 C C . LYS A 1 179 ? -8.047 14.558 24.809 1.00 78.69 179 LYS A C 1
ATOM 1457 O O . LYS A 1 179 ? -8.286 14.542 23.604 1.00 78.69 179 LYS A O 1
ATOM 1462 N N . ASP A 1 180 ? -7.991 13.464 25.563 1.00 76.81 180 ASP A N 1
ATOM 1463 C CA . ASP A 1 180 ? -8.195 12.115 25.031 1.00 76.81 180 ASP A CA 1
ATOM 1464 C C . ASP A 1 180 ? -9.638 11.921 24.539 1.00 76.81 180 ASP A C 1
ATOM 1466 O O . ASP A 1 180 ? -9.847 11.437 23.428 1.00 76.81 180 ASP A O 1
ATOM 1470 N N . ILE A 1 181 ? -10.644 12.384 25.293 1.00 80.31 181 ILE A N 1
ATOM 1471 C CA . ILE A 1 181 ? -12.056 12.360 24.869 1.00 80.31 181 ILE A CA 1
ATOM 1472 C C . ILE A 1 181 ? -12.247 13.178 23.588 1.00 80.31 181 ILE A C 1
ATOM 1474 O O . ILE A 1 181 ? -12.884 12.707 22.647 1.00 80.31 181 ILE A O 1
ATOM 1478 N N . CYS A 1 182 ? -11.678 14.385 23.519 1.00 76.88 182 CYS A N 1
ATOM 1479 C CA . CYS A 1 182 ? -11.742 15.221 22.320 1.00 76.88 182 CYS A CA 1
ATOM 1480 C C . CYS A 1 182 ? -11.090 14.528 21.111 1.00 76.88 182 CYS A C 1
ATOM 1482 O O . CYS A 1 182 ? -11.661 14.514 20.020 1.00 76.88 182 CYS A O 1
ATOM 1484 N N . PHE A 1 183 ? -9.933 13.890 21.314 1.00 75.75 183 PHE A N 1
ATOM 1485 C CA . PHE A 1 183 ? -9.228 13.138 20.280 1.00 75.75 183 PHE A CA 1
ATOM 1486 C C . PHE A 1 183 ? -10.051 11.951 19.761 1.00 75.75 183 PHE A C 1
ATOM 1488 O O . PHE A 1 183 ? -10.248 11.828 18.550 1.00 75.75 183 PHE A O 1
ATOM 1495 N N . TYR A 1 184 ? -10.583 11.111 20.652 1.00 74.50 184 TYR A N 1
ATOM 1496 C CA . TYR A 1 184 ? -11.389 9.959 20.248 1.00 74.50 184 TYR A CA 1
ATOM 1497 C C . TYR A 1 184 ? -12.733 10.371 19.636 1.00 74.50 184 TYR A C 1
ATOM 1499 O O . TYR A 1 184 ? -13.166 9.770 18.655 1.00 74.50 184 TYR A O 1
ATOM 1507 N N . SER A 1 185 ? -13.368 11.427 20.150 1.00 73.19 185 SER A N 1
ATOM 1508 C CA . SER A 1 185 ? -14.595 11.992 19.576 1.00 73.19 185 SER A CA 1
ATOM 1509 C C . SER A 1 185 ? -14.369 12.495 18.146 1.00 73.19 185 SER A C 1
ATOM 1511 O O . SER A 1 185 ? -15.139 12.169 17.242 1.00 73.19 185 SER A O 1
ATOM 1513 N N . TRP A 1 186 ? -13.256 13.193 17.899 1.00 76.50 186 TRP A N 1
ATOM 1514 C CA . TRP A 1 186 ? -12.864 13.599 16.550 1.00 76.50 186 TRP A CA 1
ATOM 1515 C C . TRP A 1 186 ? -12.605 12.395 15.635 1.00 76.50 186 TRP A C 1
ATOM 1517 O O . TRP A 1 186 ? -13.094 12.365 14.503 1.00 76.50 186 TRP A O 1
ATOM 1527 N N . GLN A 1 187 ? -11.887 11.373 16.118 1.00 66.19 187 GLN A N 1
ATOM 1528 C CA . GLN A 1 187 ? -11.679 10.140 15.351 1.00 66.19 187 GLN A CA 1
ATOM 1529 C C . GLN A 1 187 ? -13.010 9.469 14.989 1.00 66.19 187 GLN A C 1
ATOM 1531 O O . GLN A 1 187 ? -13.178 9.023 13.855 1.00 66.19 187 GLN A O 1
ATOM 1536 N N . ARG A 1 188 ? -13.976 9.453 15.913 1.00 75.25 188 ARG A N 1
ATOM 1537 C CA . ARG A 1 188 ? -15.308 8.877 15.699 1.00 75.25 188 ARG A CA 1
ATOM 1538 C C . ARG A 1 188 ? -16.091 9.650 14.648 1.00 75.25 188 ARG A C 1
ATOM 1540 O O . ARG A 1 188 ? -16.695 9.039 13.772 1.00 75.25 188 ARG A O 1
ATOM 1547 N N . GLU A 1 189 ? -16.046 10.980 14.690 1.00 72.38 189 GLU A N 1
ATOM 1548 C CA . GLU A 1 189 ? -16.681 11.833 13.682 1.00 72.38 189 GLU A CA 1
ATOM 1549 C C . GLU A 1 189 ? -16.079 11.593 12.288 1.00 72.38 189 GLU A C 1
ATOM 1551 O O . GLU A 1 189 ? -16.807 11.470 11.302 1.00 72.38 189 GLU A O 1
ATOM 1556 N N . MET A 1 190 ? -14.749 11.485 12.190 1.00 65.06 190 MET A N 1
ATOM 1557 C CA . MET A 1 190 ? -14.082 11.149 10.928 1.00 65.06 190 MET A CA 1
ATOM 1558 C C . MET A 1 190 ? -14.487 9.759 10.430 1.00 65.06 190 MET A C 1
ATOM 1560 O O . MET A 1 190 ? -14.781 9.60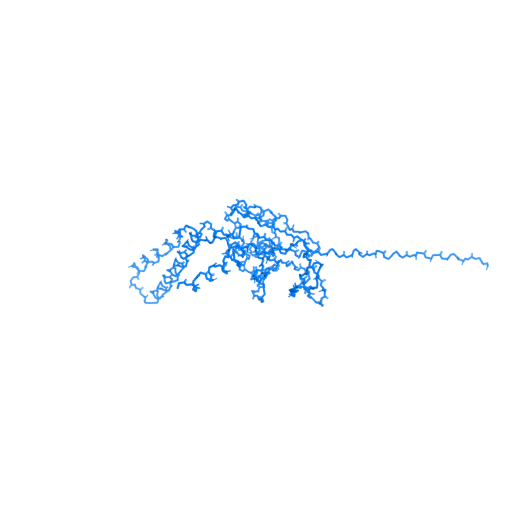1 9.246 1.00 65.06 190 MET A O 1
ATOM 1564 N N . HIS A 1 191 ? -14.566 8.770 11.323 1.00 69.12 191 HIS A N 1
ATOM 1565 C CA . HIS A 1 191 ? -14.992 7.412 10.980 1.00 69.12 191 HIS A CA 1
ATOM 1566 C C . HIS A 1 191 ? -16.439 7.369 10.479 1.00 69.12 191 HIS A C 1
ATOM 1568 O O . HIS A 1 191 ? -16.728 6.768 9.448 1.00 69.12 191 HIS A O 1
ATOM 1574 N N . GLN A 1 192 ? -17.350 8.091 11.133 1.00 71.00 192 GLN A N 1
ATOM 1575 C CA . GLN A 1 192 ? -18.735 8.229 10.677 1.00 71.00 192 GLN A CA 1
ATOM 1576 C C . GLN A 1 192 ? -18.830 8.903 9.304 1.00 71.00 192 GLN A C 1
ATOM 1578 O O . GLN A 1 192 ? -19.623 8.478 8.463 1.00 71.00 192 GLN A O 1
ATOM 1583 N N . LYS A 1 193 ? -1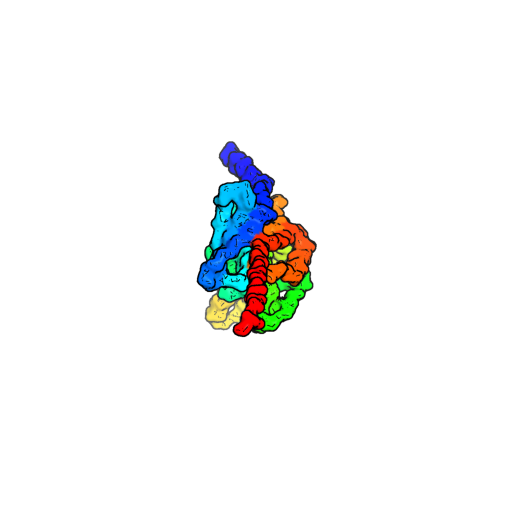7.994 9.915 9.035 1.00 70.56 193 LYS A N 1
ATOM 1584 C CA . LYS A 1 193 ? -17.900 10.523 7.699 1.00 70.56 193 LYS A CA 1
ATOM 1585 C C . LYS A 1 193 ? -17.425 9.517 6.656 1.00 70.56 193 LYS A C 1
ATOM 1587 O O . LYS A 1 193 ? -17.974 9.509 5.560 1.00 70.56 193 LYS A O 1
ATOM 1592 N N . LEU A 1 194 ? -16.461 8.655 6.982 1.00 62.91 194 LEU A N 1
ATOM 1593 C CA . LEU A 1 194 ? -16.007 7.594 6.079 1.00 62.91 194 LEU A CA 1
ATOM 1594 C C . LEU A 1 194 ? -17.119 6.583 5.781 1.00 62.91 194 LEU A C 1
ATOM 1596 O O . LEU A 1 194 ? -17.319 6.261 4.610 1.00 62.91 194 LEU A O 1
ATOM 1600 N N . ILE A 1 195 ? -17.893 6.169 6.790 1.00 73.06 195 ILE A N 1
ATOM 1601 C CA . ILE A 1 195 ? -19.066 5.299 6.604 1.00 73.06 195 ILE A CA 1
ATOM 1602 C C . ILE A 1 195 ? -20.071 5.967 5.661 1.00 73.06 195 ILE A C 1
ATOM 1604 O O . ILE A 1 195 ? -20.419 5.386 4.633 1.00 73.06 195 ILE A O 1
ATOM 1608 N N . ALA A 1 196 ? -20.460 7.216 5.932 1.00 72.69 196 ALA A N 1
ATOM 1609 C CA . ALA A 1 196 ? -21.403 7.958 5.093 1.00 72.69 196 ALA A CA 1
ATOM 1610 C C . ALA A 1 196 ? -20.881 8.163 3.657 1.00 72.69 196 ALA A C 1
ATOM 1612 O O . ALA A 1 196 ? -21.630 8.069 2.683 1.00 72.69 196 ALA A O 1
ATOM 1613 N N . MET A 1 197 ? -19.580 8.417 3.494 1.00 66.75 197 MET A N 1
ATOM 1614 C CA . MET A 1 197 ? -18.939 8.498 2.181 1.00 66.75 197 MET A CA 1
ATOM 1615 C C . MET A 1 197 ? -18.914 7.142 1.468 1.00 66.75 197 MET A C 1
ATOM 1617 O O . MET A 1 197 ? -19.001 7.113 0.242 1.00 66.75 197 MET A O 1
ATOM 1621 N N . SER A 1 198 ? -18.812 6.035 2.207 1.00 69.12 198 SER A N 1
ATOM 1622 C CA . SER A 1 198 ? -18.834 4.679 1.654 1.00 69.12 198 SER A CA 1
ATOM 1623 C C . SER A 1 198 ? -20.212 4.295 1.116 1.00 69.12 198 SER A C 1
ATOM 1625 O O . SER A 1 198 ? -20.308 3.663 0.066 1.00 69.12 198 SER A O 1
ATOM 1627 N N . GLU A 1 199 ? -21.276 4.732 1.791 1.00 73.50 199 GLU A N 1
ATOM 1628 C CA . GLU A 1 199 ? -22.665 4.538 1.362 1.00 73.50 199 GLU A CA 1
ATOM 1629 C C . GLU A 1 199 ? -22.981 5.346 0.100 1.00 73.50 199 GLU A C 1
ATOM 1631 O O . GLU A 1 199 ? -23.722 4.891 -0.769 1.00 73.50 199 GLU A O 1
ATOM 1636 N N . ASN A 1 200 ? -22.361 6.521 -0.029 1.00 66.44 200 ASN A N 1
ATOM 1637 C CA . ASN A 1 200 ? -22.481 7.411 -1.183 1.00 66.44 200 ASN A CA 1
ATOM 1638 C C . ASN A 1 200 ? -21.306 7.273 -2.162 1.00 66.44 200 ASN A C 1
ATOM 1640 O O . ASN A 1 200 ? -21.033 8.190 -2.944 1.00 66.44 200 ASN A O 1
ATOM 1644 N N . ALA A 1 201 ? -20.577 6.154 -2.103 1.00 60.34 201 ALA A N 1
ATOM 1645 C CA . ALA A 1 201 ? -19.404 5.958 -2.933 1.00 60.34 201 ALA A CA 1
ATOM 1646 C C . ALA A 1 201 ? -19.789 6.089 -4.417 1.00 60.34 201 ALA A C 1
ATOM 1648 O O . ALA A 1 201 ? -20.795 5.511 -4.845 1.00 60.34 201 ALA A O 1
ATOM 1649 N N . PRO A 1 202 ? -19.009 6.830 -5.229 1.00 56.94 202 PRO A N 1
ATOM 1650 C CA . PRO A 1 202 ? -19.282 6.913 -6.652 1.00 56.94 202 PRO A CA 1
ATOM 1651 C C . PRO A 1 202 ? -19.318 5.493 -7.245 1.00 56.94 202 PRO A C 1
ATOM 1653 O O . PRO A 1 202 ? -18.515 4.651 -6.834 1.00 56.94 202 PRO A O 1
ATOM 1656 N N . PRO A 1 203 ? -20.188 5.218 -8.239 1.00 50.62 203 PRO A N 1
ATOM 1657 C CA . PRO A 1 203 ? -20.377 3.873 -8.799 1.00 50.62 203 PRO A CA 1
ATOM 1658 C C . PRO A 1 203 ? -19.079 3.229 -9.302 1.00 50.62 203 PRO A C 1
ATOM 1660 O O . PRO A 1 203 ? -18.976 2.012 -9.433 1.00 50.62 203 PRO A O 1
ATOM 1663 N N . VAL A 1 204 ? -18.081 4.065 -9.590 1.00 54.84 204 VAL A N 1
ATOM 1664 C CA . VAL A 1 204 ? -16.737 3.672 -9.985 1.00 54.84 204 VAL A CA 1
ATOM 1665 C C . VAL A 1 204 ? -15.811 3.781 -8.771 1.00 54.84 204 VAL A C 1
ATOM 1667 O O . VAL A 1 204 ? -14.924 4.634 -8.715 1.00 54.84 204 VAL A O 1
ATOM 1670 N N . CYS A 1 205 ? -15.983 2.908 -7.774 1.00 56.16 205 CYS A N 1
ATOM 1671 C CA . CYS A 1 205 ? -14.845 2.583 -6.918 1.00 56.16 205 CYS A CA 1
ATOM 1672 C C . CYS A 1 205 ? -13.740 2.085 -7.852 1.00 56.16 205 CYS A C 1
ATOM 1674 O O . CYS A 1 205 ? -13.984 1.194 -8.669 1.00 56.16 205 CYS A O 1
ATOM 1676 N N . LEU A 1 206 ? -12.541 2.666 -7.771 1.00 66.75 206 LEU A N 1
ATOM 1677 C CA . LEU A 1 206 ? -11.391 2.135 -8.494 1.00 66.75 206 LEU A CA 1
ATOM 1678 C C . LEU A 1 206 ? -11.095 0.765 -7.870 1.00 66.75 206 LEU A C 1
ATOM 1680 O O . LEU A 1 206 ? -10.398 0.637 -6.871 1.00 66.75 206 LEU A O 1
ATOM 1684 N N . THR A 1 207 ? -11.721 -0.280 -8.395 1.00 74.56 207 THR A N 1
ATOM 1685 C CA . THR A 1 207 ? -11.437 -1.665 -8.015 1.00 74.56 207 THR A CA 1
ATOM 1686 C C . THR A 1 207 ? -10.185 -2.141 -8.730 1.00 74.56 207 THR A C 1
ATOM 1688 O O . THR A 1 207 ? -9.510 -3.042 -8.248 1.00 74.56 207 THR A O 1
ATOM 1691 N N . LYS A 1 208 ? -9.832 -1.500 -9.846 1.00 81.31 208 LYS A N 1
ATOM 1692 C CA . LYS A 1 208 ? -8.659 -1.796 -10.657 1.00 81.31 208 LYS A CA 1
ATOM 1693 C C . LYS A 1 208 ? -7.552 -0.774 -10.410 1.00 81.31 208 LYS A C 1
ATOM 1695 O O . LYS A 1 208 ? -7.785 0.430 -10.487 1.00 81.31 208 LYS A O 1
ATOM 1700 N N . ALA A 1 209 ? -6.342 -1.274 -10.196 1.00 85.00 209 ALA A N 1
ATOM 1701 C CA . ALA A 1 209 ? -5.130 -0.470 -10.162 1.00 85.00 209 ALA A CA 1
ATOM 1702 C C . ALA A 1 209 ? -3.995 -1.189 -10.875 1.00 85.00 209 ALA A C 1
ATOM 1704 O O . ALA A 1 209 ? -3.878 -2.412 -10.806 1.00 85.00 209 ALA A O 1
ATOM 1705 N N . THR A 1 210 ? -3.121 -0.411 -11.503 1.00 87.38 210 THR A N 1
ATOM 1706 C CA . THR A 1 210 ? -1.887 -0.931 -12.084 1.00 87.38 210 THR A CA 1
ATOM 1707 C C . THR A 1 210 ? -0.700 -0.251 -11.428 1.00 87.38 210 THR A C 1
ATOM 1709 O O . THR A 1 210 ? -0.566 0.976 -11.462 1.00 87.38 210 THR A O 1
ATOM 1712 N N . ILE A 1 211 ? 0.163 -1.068 -10.830 1.00 90.06 211 ILE A N 1
ATOM 1713 C CA . ILE A 1 211 ? 1.398 -0.638 -10.187 1.00 90.06 211 ILE A CA 1
ATOM 1714 C C . ILE A 1 211 ? 2.560 -1.113 -11.047 1.00 90.06 211 ILE A C 1
ATOM 1716 O O . ILE A 1 211 ? 2.746 -2.309 -11.271 1.00 90.06 211 ILE A O 1
ATOM 1720 N N . ILE A 1 212 ? 3.347 -0.163 -11.534 1.00 89.31 212 ILE A N 1
ATOM 1721 C CA . ILE A 1 212 ? 4.533 -0.448 -12.333 1.00 89.31 212 ILE A CA 1
ATOM 1722 C C . ILE A 1 212 ? 5.738 -0.493 -11.409 1.00 89.31 212 ILE A C 1
ATOM 1724 O O . ILE A 1 212 ? 5.953 0.430 -10.626 1.00 89.31 212 ILE A O 1
ATOM 1728 N N . VAL A 1 213 ? 6.533 -1.549 -11.527 1.00 89.75 213 VAL A N 1
ATOM 1729 C CA . VAL A 1 213 ? 7.661 -1.850 -10.650 1.00 89.75 213 VAL A CA 1
ATOM 1730 C C . VAL A 1 213 ? 8.989 -1.722 -11.390 1.00 89.75 213 VAL A C 1
ATOM 1732 O O . VAL A 1 213 ? 9.186 -2.292 -12.464 1.00 89.75 213 VAL A O 1
ATOM 1735 N N . SER A 1 214 ? 9.912 -0.974 -10.788 1.00 87.50 214 SER A N 1
ATOM 1736 C CA . SER A 1 214 ? 11.323 -0.884 -11.160 1.00 87.50 214 SER A CA 1
ATOM 1737 C C . SER A 1 214 ? 12.145 -1.737 -10.199 1.00 87.50 214 SER A C 1
ATOM 1739 O O . SER A 1 214 ? 12.722 -1.220 -9.239 1.00 87.50 214 SER A O 1
ATOM 1741 N N . ALA A 1 215 ? 12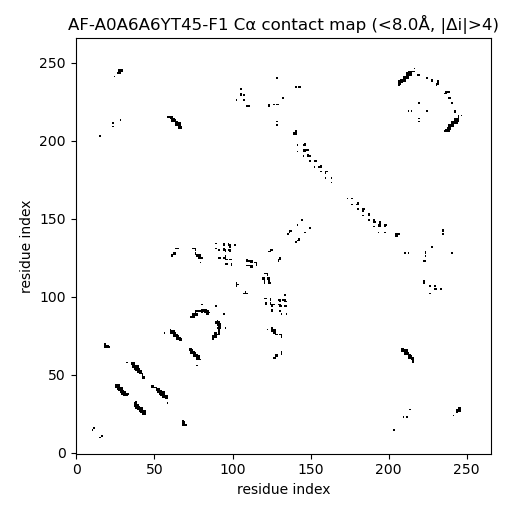.192 -3.044 -10.435 1.00 75.56 215 ALA A N 1
ATOM 1742 C CA . ALA A 1 215 ? 13.005 -3.969 -9.661 1.00 75.56 215 ALA A CA 1
ATOM 1743 C C . ALA A 1 215 ? 14.419 -4.069 -10.270 1.00 75.56 215 ALA A C 1
ATOM 1745 O O . ALA A 1 215 ? 14.591 -4.370 -11.450 1.00 75.56 215 ALA A O 1
ATOM 1746 N N . TYR A 1 216 ? 15.460 -3.723 -9.507 1.00 67.38 216 TYR A N 1
ATOM 1747 C CA . TYR A 1 216 ? 16.839 -3.738 -10.009 1.00 67.38 216 TYR A CA 1
ATOM 1748 C C . TYR A 1 216 ? 17.401 -5.162 -10.010 1.00 67.38 216 TYR A C 1
ATOM 1750 O O . TYR A 1 216 ? 17.849 -5.649 -8.974 1.00 67.38 216 TYR A O 1
ATOM 1758 N N . GLY A 1 217 ? 17.392 -5.818 -11.174 1.00 64.19 217 GLY A N 1
ATOM 1759 C CA . GLY A 1 217 ? 18.015 -7.137 -11.356 1.00 64.19 217 GLY A CA 1
ATOM 1760 C C . GLY A 1 217 ? 17.380 -8.260 -10.531 1.00 64.19 217 GLY A C 1
ATOM 1761 O O . GLY A 1 217 ? 18.015 -9.288 -10.320 1.00 64.19 217 GLY A O 1
ATOM 1762 N N . ARG A 1 218 ? 16.157 -8.052 -10.042 1.00 67.81 218 ARG A N 1
ATOM 1763 C CA . ARG A 1 218 ? 15.345 -9.038 -9.330 1.00 67.81 218 ARG A CA 1
ATOM 1764 C C . ARG A 1 218 ? 13.940 -8.954 -9.889 1.00 67.81 218 ARG A C 1
ATOM 1766 O O . ARG A 1 218 ? 13.518 -7.860 -10.237 1.00 67.81 218 ARG A O 1
ATOM 1773 N N . GLU A 1 219 ? 13.240 -10.073 -9.920 1.00 84.69 219 GLU A N 1
ATOM 1774 C CA . GLU A 1 219 ? 11.810 -10.068 -10.202 1.00 84.69 219 GLU A CA 1
ATOM 1775 C C . GLU A 1 219 ? 11.028 -9.514 -9.004 1.00 84.69 219 GLU A C 1
ATOM 1777 O O . GLU A 1 219 ? 11.533 -9.481 -7.873 1.00 84.69 219 GLU 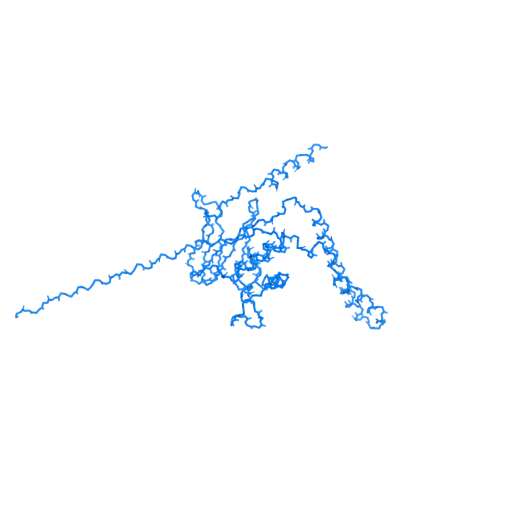A O 1
ATOM 1782 N N . ILE A 1 220 ? 9.772 -9.121 -9.231 1.00 90.19 220 ILE A N 1
ATOM 1783 C CA . ILE A 1 220 ? 8.833 -8.842 -8.133 1.00 90.19 220 ILE A CA 1
ATOM 1784 C C . ILE A 1 220 ? 8.822 -10.031 -7.166 1.00 90.19 220 ILE A C 1
ATOM 1786 O O . ILE A 1 220 ? 8.638 -11.180 -7.576 1.00 90.19 220 ILE A O 1
ATOM 1790 N N . CYS A 1 221 ? 8.967 -9.739 -5.875 1.00 91.00 221 CYS A N 1
ATOM 1791 C CA . CYS A 1 221 ? 9.071 -10.760 -4.846 1.00 91.00 221 CYS A CA 1
ATOM 1792 C C . CYS A 1 221 ? 7.814 -11.651 -4.778 1.00 91.00 221 CYS A C 1
ATOM 1794 O O . CYS A 1 221 ? 6.684 -11.163 -4.868 1.00 91.00 221 CYS A O 1
ATOM 1796 N N . ASP A 1 222 ? 7.982 -12.961 -4.580 1.00 93.69 222 ASP A N 1
ATOM 1797 C CA . ASP A 1 222 ? 6.842 -13.891 -4.544 1.00 93.69 222 ASP A CA 1
ATOM 1798 C C . ASP A 1 222 ? 5.889 -13.628 -3.377 1.00 93.69 222 ASP A C 1
ATOM 1800 O O . ASP A 1 222 ? 4.682 -13.851 -3.496 1.00 93.69 222 ASP A O 1
ATOM 1804 N N . ASP A 1 223 ? 6.406 -13.112 -2.263 1.00 94.19 223 ASP A N 1
ATOM 1805 C CA . ASP A 1 223 ? 5.587 -12.737 -1.111 1.00 94.19 223 ASP A CA 1
ATOM 1806 C C . ASP A 1 223 ? 4.661 -11.558 -1.447 1.00 94.19 223 ASP A C 1
ATOM 1808 O O . ASP A 1 223 ? 3.463 -11.596 -1.180 1.00 94.19 223 ASP A O 1
ATOM 1812 N N . CYS A 1 224 ? 5.182 -10.576 -2.186 1.00 94.69 224 CYS A N 1
ATOM 1813 C CA . CYS A 1 224 ? 4.459 -9.424 -2.716 1.00 94.69 224 CYS A CA 1
ATOM 1814 C C . CYS A 1 224 ? 3.321 -9.879 -3.643 1.00 94.69 224 CYS A C 1
ATOM 1816 O O . CYS A 1 224 ? 2.186 -9.411 -3.532 1.00 94.69 224 CYS A O 1
ATOM 1818 N N . LYS A 1 225 ? 3.599 -10.845 -4.533 1.00 95.75 225 LYS A N 1
ATOM 1819 C CA . LYS A 1 225 ? 2.590 -11.437 -5.431 1.00 95.75 225 LYS A CA 1
ATOM 1820 C C . LYS A 1 225 ? 1.490 -12.154 -4.638 1.00 95.75 225 LYS A C 1
ATOM 1822 O O . LYS A 1 225 ? 0.302 -11.975 -4.920 1.00 95.75 225 LYS A O 1
ATOM 1827 N N . LYS A 1 226 ? 1.861 -12.953 -3.628 1.00 97.00 226 LYS A N 1
ATOM 1828 C CA . LYS A 1 226 ? 0.911 -13.655 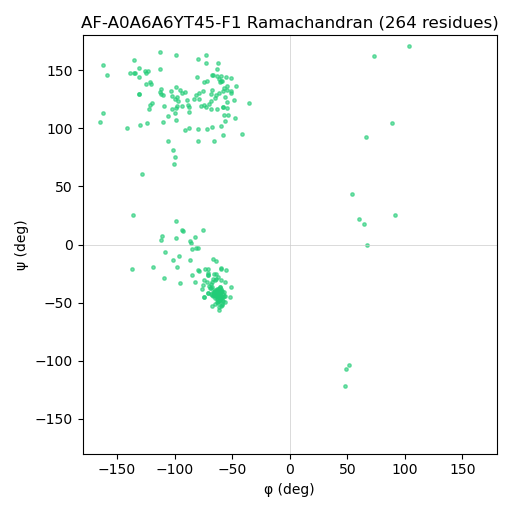-2.744 1.00 97.00 226 LYS A CA 1
ATOM 1829 C C . LYS A 1 226 ? 0.056 -12.675 -1.942 1.00 97.00 226 LYS A C 1
ATOM 1831 O O . LYS A 1 226 ? -1.149 -12.900 -1.813 1.00 97.00 226 LYS A O 1
ATOM 1836 N N . PHE A 1 227 ? 0.659 -11.603 -1.437 1.00 95.88 227 PHE A N 1
ATOM 1837 C CA . PHE A 1 227 ? -0.027 -10.540 -0.714 1.00 95.88 227 PHE A CA 1
ATOM 1838 C C . PHE A 1 227 ? -1.093 -9.876 -1.589 1.00 95.88 227 PHE A C 1
ATOM 1840 O O . PHE A 1 227 ? -2.269 -9.885 -1.227 1.00 95.88 227 PHE A O 1
ATOM 1847 N N . VAL A 1 228 ? -0.726 -9.422 -2.794 1.00 95.25 228 VAL A N 1
ATOM 1848 C CA . VAL A 1 228 ? -1.675 -8.836 -3.761 1.00 95.25 228 VAL A CA 1
ATOM 1849 C C . VAL A 1 228 ? -2.818 -9.787 -4.086 1.00 95.25 228 VAL A C 1
ATOM 1851 O O . VAL A 1 228 ? -3.976 -9.378 -4.078 1.00 95.25 228 VAL A O 1
ATOM 1854 N N . LYS A 1 229 ? -2.526 -11.070 -4.325 1.00 95.75 229 LYS A N 1
ATOM 1855 C CA . LYS A 1 229 ? -3.565 -12.068 -4.613 1.00 95.75 229 LYS A CA 1
ATOM 1856 C C . LYS A 1 229 ? -4.589 -12.171 -3.477 1.00 95.75 229 LYS A C 1
ATOM 1858 O O . LYS A 1 229 ? -5.788 -12.244 -3.743 1.00 95.75 229 LYS A O 1
ATOM 1863 N N . ARG A 1 230 ? -4.131 -12.155 -2.221 1.00 93.19 230 ARG A N 1
ATOM 1864 C CA . ARG A 1 230 ? -5.013 -12.189 -1.043 1.00 93.19 230 ARG A CA 1
ATOM 1865 C C . ARG A 1 230 ? -5.838 -10.916 -0.913 1.00 93.19 230 ARG A C 1
ATOM 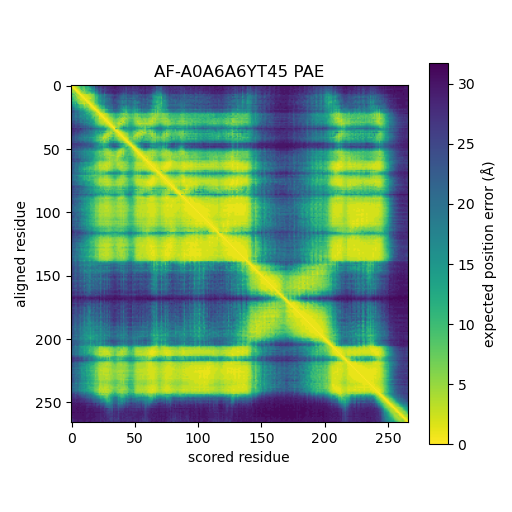1867 O O . ARG A 1 230 ? -7.040 -11.016 -0.693 1.00 93.19 230 ARG A O 1
ATOM 1874 N N . LEU A 1 231 ? -5.230 -9.749 -1.114 1.00 89.38 231 LEU A N 1
ATOM 1875 C CA . LEU A 1 231 ? -5.937 -8.467 -1.094 1.00 89.38 231 LEU A CA 1
ATOM 1876 C C . LEU A 1 231 ? -7.019 -8.395 -2.174 1.00 89.38 231 LEU A C 1
A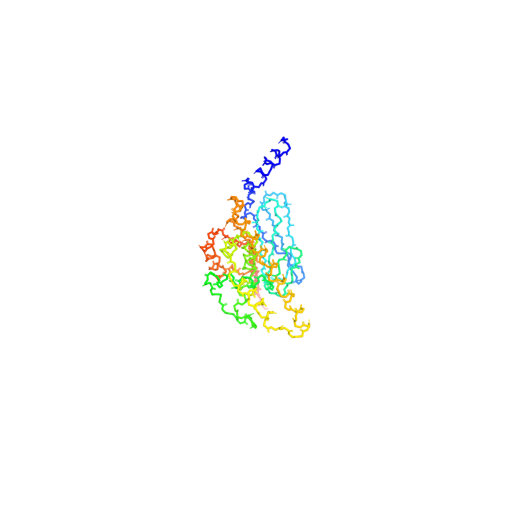TOM 1878 O O . LEU A 1 231 ? -8.159 -8.056 -1.872 1.00 89.38 231 LEU A O 1
ATOM 1882 N N . ASN A 1 232 ? -6.687 -8.779 -3.409 1.00 90.94 232 ASN A N 1
ATOM 1883 C CA . ASN A 1 232 ? -7.638 -8.843 -4.518 1.00 90.94 232 ASN A CA 1
ATOM 1884 C C . ASN A 1 232 ? -8.822 -9.759 -4.184 1.00 90.94 232 ASN A C 1
ATOM 1886 O O . ASN A 1 232 ? -9.971 -9.378 -4.393 1.00 90.94 232 ASN A O 1
ATOM 1890 N N . SER A 1 233 ? -8.556 -10.928 -3.595 1.00 87.69 233 SER A N 1
ATOM 1891 C CA . SER A 1 233 ? -9.605 -11.858 -3.169 1.00 87.69 233 SER A CA 1
ATOM 1892 C C . SER A 1 233 ? -10.460 -11.314 -2.020 1.00 87.69 233 SER A C 1
ATOM 1894 O O . SER A 1 233 ? -11.677 -11.468 -2.047 1.00 87.69 233 SER A O 1
ATOM 1896 N N . CYS A 1 234 ? -9.843 -10.710 -1.002 1.00 83.00 234 CYS A N 1
ATOM 1897 C CA . CYS A 1 234 ? -10.526 -10.262 0.214 1.00 83.00 234 CYS A CA 1
ATOM 1898 C C . CYS A 1 234 ? -11.364 -9.001 -0.036 1.00 83.00 234 CYS A C 1
ATOM 1900 O O . CYS A 1 234 ? -12.529 -8.935 0.349 1.00 83.00 234 CYS A O 1
ATOM 1902 N N . PHE A 1 235 ? -10.795 -8.027 -0.747 1.00 79.75 235 PHE A N 1
ATOM 1903 C CA . PHE A 1 235 ? -11.413 -6.723 -0.986 1.00 79.75 235 PHE A CA 1
ATOM 1904 C C . PHE A 1 235 ? -12.096 -6.605 -2.352 1.00 79.75 235 PHE A C 1
ATOM 1906 O O . PHE A 1 235 ? -12.574 -5.528 -2.702 1.00 79.75 235 PHE A O 1
ATOM 1913 N N . ARG A 1 236 ? -12.163 -7.700 -3.126 1.00 83.62 236 ARG A N 1
ATOM 1914 C CA . ARG A 1 236 ? -12.713 -7.727 -4.496 1.00 83.62 236 ARG A CA 1
ATOM 1915 C C . ARG A 1 236 ? -12.049 -6.679 -5.400 1.00 83.62 236 ARG A C 1
ATOM 1917 O O . ARG A 1 236 ? -12.713 -5.969 -6.154 1.00 83.62 236 ARG A O 1
ATOM 1924 N N . LEU A 1 237 ? -10.726 -6.582 -5.292 1.00 86.12 237 LEU A N 1
ATOM 1925 C CA . LEU A 1 237 ? -9.892 -5.680 -6.084 1.00 86.12 237 LEU A CA 1
ATOM 1926 C C . LEU A 1 237 ? -9.252 -6.425 -7.264 1.00 86.12 237 LEU A C 1
ATOM 1928 O O . LEU A 1 237 ? -9.165 -7.651 -7.295 1.00 86.12 237 LEU A O 1
ATOM 1932 N N . SER A 1 238 ? -8.774 -5.653 -8.230 1.00 88.38 238 SER A N 1
ATOM 1933 C CA . SER A 1 238 ? -8.028 -6.068 -9.413 1.00 88.38 238 SER A CA 1
ATOM 1934 C C . SER A 1 238 ? -6.741 -5.243 -9.501 1.00 88.38 238 SER A C 1
ATOM 1936 O O . SER A 1 238 ? -6.530 -4.481 -10.448 1.00 88.38 238 SER A O 1
ATOM 1938 N N . ILE A 1 239 ? -5.895 -5.360 -8.478 1.00 90.75 239 ILE A N 1
ATOM 1939 C CA . ILE A 1 239 ? -4.555 -4.773 -8.467 1.00 90.75 239 ILE A CA 1
ATOM 1940 C C . ILE A 1 239 ? -3.622 -5.665 -9.291 1.00 90.75 239 ILE A C 1
ATOM 1942 O O . ILE A 1 239 ? -3.492 -6.859 -9.010 1.00 90.75 239 ILE A O 1
ATOM 1946 N N . GLU A 1 240 ? -2.953 -5.079 -10.281 1.00 91.44 240 GLU A N 1
ATOM 1947 C CA . GLU A 1 240 ? -1.943 -5.730 -11.116 1.00 91.44 240 GLU A CA 1
ATOM 1948 C C . GLU A 1 240 ? -0.561 -5.118 -10.850 1.00 91.44 240 GLU A C 1
ATOM 1950 O O . GLU A 1 240 ? -0.401 -3.894 -10.864 1.00 91.44 240 GLU A O 1
ATOM 1955 N N . LEU A 1 241 ? 0.442 -5.973 -10.630 1.00 92.38 241 LEU A N 1
ATOM 1956 C CA . LEU A 1 241 ? 1.847 -5.570 -10.560 1.00 92.38 241 LEU A CA 1
ATOM 1957 C C . LEU A 1 241 ? 2.523 -5.868 -11.902 1.00 92.38 241 LEU A C 1
ATOM 1959 O O . LEU A 1 241 ? 2.496 -7.009 -12.361 1.00 92.38 241 LEU A O 1
ATOM 1963 N N . ILE A 1 242 ? 3.148 -4.863 -12.516 1.00 89.19 242 ILE A N 1
ATOM 1964 C CA . ILE A 1 242 ? 3.836 -4.998 -13.806 1.00 89.19 242 ILE A CA 1
ATOM 1965 C C . ILE A 1 242 ? 5.298 -4.592 -13.648 1.00 89.19 242 ILE A C 1
ATOM 1967 O O . ILE A 1 242 ? 5.606 -3.430 -13.394 1.00 89.19 242 ILE A O 1
ATOM 1971 N N . GLU A 1 243 ? 6.216 -5.527 -13.863 1.00 88.44 243 GLU A N 1
ATOM 1972 C CA . GLU A 1 243 ? 7.646 -5.230 -13.879 1.00 88.44 243 GLU A CA 1
ATOM 1973 C C . GLU A 1 243 ? 8.068 -4.598 -15.213 1.00 88.44 243 GLU A C 1
ATOM 1975 O O . GLU A 1 243 ? 7.730 -5.097 -16.290 1.00 88.44 243 GLU A O 1
ATOM 1980 N N . ARG A 1 244 ? 8.794 -3.473 -15.153 1.00 83.69 244 ARG A N 1
ATOM 1981 C CA . ARG A 1 244 ? 9.233 -2.718 -16.345 1.00 83.69 244 ARG A CA 1
ATOM 1982 C C . ARG A 1 244 ? 10.679 -2.239 -16.288 1.00 83.69 244 ARG A C 1
ATOM 1984 O O . ARG A 1 244 ? 11.040 -1.266 -16.958 1.00 83.69 244 ARG A O 1
ATOM 1991 N N . THR A 1 245 ? 11.527 -2.913 -15.521 1.00 72.38 245 THR A N 1
ATOM 1992 C CA . THR A 1 245 ? 12.967 -2.651 -15.571 1.00 72.38 245 THR A CA 1
ATOM 1993 C C . THR A 1 245 ? 13.516 -3.150 -16.901 1.00 72.38 245 THR A C 1
ATOM 1995 O O . THR A 1 245 ? 13.411 -4.333 -17.215 1.00 72.38 245 THR A O 1
ATOM 1998 N N . ARG A 1 246 ? 14.122 -2.268 -17.703 1.00 63.06 246 ARG A N 1
ATOM 1999 C CA . ARG A 1 246 ? 14.871 -2.732 -18.876 1.00 63.06 246 ARG A CA 1
ATOM 2000 C C . ARG A 1 246 ? 16.067 -3.567 -18.394 1.00 63.06 246 ARG A C 1
ATOM 2002 O O . ARG A 1 246 ? 16.813 -3.079 -17.538 1.00 63.06 246 ARG A O 1
ATOM 2009 N N . PRO A 1 247 ? 16.273 -4.793 -18.908 1.00 53.44 247 PRO A N 1
ATOM 2010 C CA . PRO A 1 247 ? 17.448 -5.576 -18.557 1.00 53.44 247 PRO A CA 1
ATOM 2011 C C . PRO A 1 247 ? 18.709 -4.790 -18.932 1.00 53.44 247 PRO A C 1
ATOM 2013 O O . PRO A 1 247 ? 18.753 -4.126 -19.972 1.00 53.44 247 PRO A O 1
ATOM 2016 N N . LYS A 1 248 ? 19.744 -4.847 -18.081 1.00 51.16 248 LYS A N 1
ATOM 2017 C CA . LYS A 1 248 ? 21.080 -4.384 -18.482 1.00 51.16 248 LYS A CA 1
ATOM 2018 C C . LYS A 1 248 ? 21.449 -5.138 -19.765 1.00 51.16 248 LYS A C 1
ATOM 2020 O O . LYS A 1 248 ? 21.283 -6.359 -19.775 1.00 51.16 248 LYS A O 1
ATOM 2025 N N . PRO A 1 249 ? 21.960 -4.475 -20.819 1.00 46.03 249 PRO A N 1
ATOM 2026 C CA . PRO A 1 249 ? 22.577 -5.215 -21.907 1.00 46.03 249 PRO A CA 1
ATOM 2027 C C . PRO A 1 249 ? 23.654 -6.105 -21.284 1.00 46.03 249 PRO A C 1
ATOM 2029 O O . PRO A 1 249 ? 24.512 -5.616 -20.541 1.00 46.03 249 PRO A O 1
ATOM 2032 N N . LEU A 1 250 ? 23.546 -7.418 -21.513 1.00 42.31 250 LEU A N 1
ATOM 2033 C CA . LEU A 1 250 ? 24.576 -8.379 -21.135 1.00 42.31 250 LEU A CA 1
ATOM 2034 C C . LEU A 1 250 ? 25.904 -7.811 -21.634 1.00 42.31 250 LEU A C 1
ATOM 2036 O O . LEU A 1 250 ? 26.017 -7.464 -22.814 1.00 42.31 250 LEU A O 1
ATOM 2040 N N . LYS A 1 251 ? 26.881 -7.643 -20.733 1.00 43.62 251 LYS A N 1
ATOM 2041 C CA . LYS A 1 251 ? 28.239 -7.277 -21.140 1.00 43.62 251 LYS A CA 1
ATOM 2042 C C . LYS A 1 251 ? 28.649 -8.312 -22.181 1.00 43.62 251 LYS A C 1
ATOM 2044 O O . LYS A 1 251 ? 28.780 -9.485 -21.842 1.00 43.62 251 LYS A O 1
ATOM 2049 N N . ARG A 1 252 ? 28.796 -7.899 -23.443 1.00 41.12 252 ARG A N 1
ATOM 2050 C CA . ARG A 1 252 ? 29.451 -8.731 -24.449 1.00 41.12 252 ARG A CA 1
ATOM 2051 C C . ARG A 1 252 ? 30.812 -9.075 -23.859 1.00 41.12 252 ARG A C 1
ATOM 2053 O O . ARG A 1 252 ? 31.581 -8.162 -23.558 1.00 41.12 252 ARG A O 1
ATOM 2060 N N . HIS A 1 253 ? 31.067 -10.359 -23.622 1.00 39.12 253 HIS A N 1
ATOM 2061 C CA . HIS A 1 253 ? 32.428 -10.827 -23.427 1.00 39.12 253 HIS A CA 1
ATOM 2062 C C . HIS A 1 253 ? 33.189 -10.395 -24.677 1.00 39.12 253 HIS A C 1
ATOM 2064 O O . HIS A 1 253 ? 32.942 -10.901 -25.768 1.00 39.12 253 HIS A O 1
ATOM 2070 N N . VAL A 1 254 ? 34.036 -9.379 -24.530 1.00 44.50 254 VAL A N 1
ATOM 2071 C CA . VAL A 1 254 ? 35.074 -9.097 -25.510 1.00 44.50 254 VAL A CA 1
ATOM 2072 C C . VAL A 1 254 ? 36.015 -10.285 -25.381 1.00 44.50 254 VAL A C 1
ATOM 2074 O O . VAL A 1 254 ? 36.715 -10.408 -24.377 1.00 44.50 254 VAL A O 1
ATOM 2077 N N . GLY A 1 255 ? 35.900 -11.228 -26.315 1.00 39.12 255 GLY A N 1
ATOM 2078 C CA . GLY A 1 255 ? 36.848 -12.321 -26.446 1.00 39.12 255 GLY A CA 1
ATOM 2079 C C . GLY A 1 255 ? 38.224 -11.711 -26.661 1.00 39.12 255 GLY A C 1
ATOM 2080 O O . GLY A 1 255 ? 38.421 -10.957 -27.612 1.00 39.12 255 GLY A O 1
ATOM 2081 N N . PHE A 1 256 ? 39.134 -11.986 -25.735 1.00 38.38 256 PHE A N 1
ATOM 2082 C CA . PHE A 1 256 ? 40.559 -11.832 -25.970 1.00 38.38 256 PHE A CA 1
ATOM 2083 C C . PHE A 1 256 ? 40.915 -12.819 -27.085 1.00 38.38 256 PHE A C 1
ATOM 2085 O O . PHE A 1 256 ? 40.702 -14.020 -26.929 1.00 38.38 256 PHE A O 1
ATOM 2092 N N . ALA A 1 257 ? 41.355 -12.303 -28.229 1.00 40.94 257 ALA A N 1
ATOM 2093 C CA . ALA A 1 257 ? 42.024 -13.111 -29.230 1.00 40.94 257 ALA A CA 1
ATOM 2094 C C . ALA A 1 257 ? 43.425 -13.427 -28.690 1.00 40.94 257 ALA A C 1
ATOM 2096 O O . ALA A 1 257 ? 44.192 -12.507 -28.411 1.00 40.94 257 ALA A O 1
ATOM 2097 N N . ASP A 1 258 ? 43.716 -14.711 -28.498 1.00 38.69 258 ASP A N 1
ATOM 2098 C CA . ASP A 1 258 ? 45.083 -15.212 -28.370 1.00 38.69 258 ASP A CA 1
ATOM 2099 C C . ASP A 1 258 ? 45.730 -15.139 -29.760 1.00 38.69 258 ASP A C 1
ATOM 2101 O O . ASP A 1 258 ? 45.503 -16.003 -30.606 1.00 38.69 258 ASP A O 1
ATOM 2105 N N . GLU A 1 259 ? 46.522 -14.099 -30.007 1.00 44.44 259 GLU A N 1
ATOM 2106 C CA . GLU A 1 259 ? 47.607 -14.153 -30.989 1.00 44.44 259 GLU A CA 1
ATOM 2107 C C . GLU A 1 259 ? 48.846 -14.677 -30.257 1.00 44.44 259 GLU A C 1
ATOM 2109 O O . GLU A 1 259 ? 49.507 -13.959 -29.507 1.00 44.44 259 GLU A O 1
ATOM 2114 N N . SER A 1 260 ? 49.125 -15.966 -30.437 1.00 45.06 260 SER A N 1
ATOM 2115 C CA . SER A 1 260 ? 50.432 -16.552 -30.143 1.00 45.06 260 SER A CA 1
ATOM 2116 C C . SER A 1 260 ? 51.120 -16.815 -31.475 1.00 45.06 260 SER A C 1
ATOM 2118 O O . SER A 1 260 ? 50.974 -17.882 -32.067 1.00 45.06 260 SER A O 1
ATOM 2120 N N . ASP A 1 261 ? 51.844 -15.802 -31.951 1.00 44.62 261 ASP A N 1
ATOM 2121 C CA . ASP A 1 261 ? 52.800 -15.966 -33.037 1.00 44.62 261 ASP A CA 1
ATOM 2122 C C . ASP A 1 261 ? 53.975 -16.813 -32.543 1.00 44.62 261 ASP A C 1
ATOM 2124 O O . ASP A 1 261 ? 54.724 -16.467 -31.625 1.00 44.62 261 ASP A O 1
ATOM 2128 N N . SER A 1 262 ? 54.091 -17.970 -33.176 1.00 49.75 262 SER A N 1
ATOM 2129 C CA . SER A 1 262 ? 55.304 -18.754 -33.298 1.00 49.75 262 SER A CA 1
ATOM 2130 C C . SER A 1 262 ? 56.368 -17.956 -34.047 1.00 49.75 262 SER A C 1
ATOM 2132 O O . SER A 1 262 ? 56.086 -17.516 -35.152 1.00 49.75 262 SER A O 1
ATOM 2134 N N . ASP A 1 263 ? 57.587 -17.867 -33.512 1.00 45.78 263 ASP A N 1
ATOM 2135 C CA . ASP A 1 263 ? 58.800 -17.868 -34.340 1.00 45.78 263 ASP A CA 1
ATOM 2136 C C . ASP A 1 263 ? 60.057 -18.138 -33.497 1.00 45.78 263 ASP A C 1
ATOM 2138 O O . ASP A 1 263 ? 60.556 -17.293 -32.758 1.00 45.78 263 ASP A O 1
ATOM 2142 N N . THR A 1 264 ? 60.591 -19.356 -33.623 1.00 47.75 264 THR A N 1
ATOM 2143 C CA . THR A 1 264 ? 62.012 -19.659 -33.390 1.00 47.75 264 THR A CA 1
ATOM 2144 C C . THR A 1 264 ? 62.475 -20.670 -34.434 1.00 47.75 264 THR A C 1
ATOM 2146 O O . THR A 1 264 ? 62.217 -21.867 -34.344 1.00 47.75 264 THR A O 1
ATOM 2149 N N . SER A 1 265 ? 63.150 -20.158 -35.456 1.00 52.19 265 SER A N 1
ATOM 2150 C CA . SER A 1 265 ? 64.108 -20.825 -36.347 1.00 52.19 265 SER A CA 1
ATOM 2151 C C . SER A 1 265 ? 64.866 -19.660 -36.997 1.00 52.19 265 SER A C 1
ATOM 2153 O O . SER A 1 265 ? 64.253 -18.817 -37.639 1.00 52.19 265 SER A O 1
ATOM 2155 N N . THR A 1 266 ? 66.156 -19.437 -36.764 1.00 49.81 266 THR A N 1
ATOM 2156 C CA . THR A 1 266 ? 67.290 -20.255 -37.217 1.00 49.81 266 THR A CA 1
ATOM 2157 C C . THR A 1 266 ? 68.555 -19.807 -36.486 1.00 49.81 266 THR A C 1
ATOM 2159 O O . THR A 1 266 ? 68.637 -18.596 -36.179 1.00 49.81 266 THR A O 1
#

Organism: NCBI:txid574789

Sequence (266 aa):
MELALRNEADYRKTFLTPPKESDPRKLSFQRAPVESTTTIALTREGARCLKSVTFQVSREKAVTILLRGGPFEPIAAMSGRSHRAHDSFISGEEWTEKALQLAEIVGHIFTISDYDRRKPRSFQASHAETQLIAWYIDHRAFLPRDRVPDTELDCKIEFTERKSKDEEERGEARRLWEKDICFYSWQREMHQKLIAMSENAPPVCLTKATIIVSAYGREICDDCKKFVKRLNSCFRLSIELIERTRPKPLKRHVGFADESDSDTST

Nearest PDB structures (foldseek):
  7z0l-assembly1_B  TM=2.343E-01  e=5.752E+00  Mus musculus
  8jr0-assembly1_d  TM=1.774E-01  e=8.248E+00  Mycobacterium tuberculosis

Radius of gyration: 25.75 Å; Cα contacts (8 Å, |Δi|>4): 366; chains: 1; bounding box: 99×47×79 Å

Mean predicted aligned error: 14.61 Å

pLDDT: mean 72.69, std 16.74, range [32.16, 97.0]